Protein AF-A0A0X8V0L9-F1 (afdb_monomer)

Mean predicted aligned error: 3.88 Å

pLDDT: mean 93.85, std 5.23, range [60.25, 98.69]

Sequence (318 aa):
MVDLETEIEMLRRKCINCGKCTAVCPSLKHGGVDPKEIMVSGEGDVTLCLECGNCSAVCRRTDPYRVMRDLRALVMDKHPPDLFFSDGVILPRMQDPIDPAWDGNDVKVLPGCVVQGRLPYLKYAVRKTCSIFGLTSSELENWTCCLRPASFSELGELGRRPYLSRMSASAKGSRLISLCGGCAEEMSRTGTEIDNIIPFIYEHIDKLPALSKPLKVAMEPGCTGERYRKQMKEILTRMGCEIVNKTDGCCGNKTLPMMDERETECKGADIIVVACPNCQKRYDAYEGGIPVLHLTELISYAAGDFSTLGFHKIRADI

Radius of gyration: 19.31 Å; Cα contacts (8 Å, |Δi|>4): 601; chains: 1; bounding box: 48×43×55 Å

Foldseek 3Di:
DDPLVVVLLVQLVQDPLPCPLQVQAPLVVQVAFRLSCCSDVVDGDLCSHQLLQLSQVRDPRGRSSLSSLQVNCVVVVAAQDPCCVVPQENADFDDQPDDLPQDDQLEEEAAAHLCRHPNVPVSNLVSVLCVLLVHGYDYQPPAHHLLSGSNNSVCPPVNNLVRLVVSLVSSVPHAYEYLALSSQVSSVVNVRRYYQPQVVVLVSLVSFFAAPAEFEEAEAAASSRPVVVVSSVSSCVSNRYDHDAPDYDHLSNVNDNCVVVVQVSGPPGLEYEYSHSSSQVSQLPDVVGRHYDYPSCVRCVSVVHNPSQVSGNDHRPD

Structure (mmCIF, N/CA/C/O backbone):
data_AF-A0A0X8V0L9-F1
#
_entry.id   AF-A0A0X8V0L9-F1
#
loop_
_atom_site.group_PDB
_atom_site.id
_atom_site.type_symbol
_atom_site.label_atom_id
_atom_site.label_alt_id
_atom_site.label_comp_id
_atom_site.label_asym_id
_atom_site.label_entity_id
_atom_site.label_seq_id
_atom_site.pdbx_PDB_ins_code
_atom_site.Cartn_x
_atom_site.Cartn_y
_atom_site.Cartn_z
_atom_site.occupancy
_atom_site.B_iso_or_equiv
_atom_site.auth_seq_id
_atom_site.auth_comp_id
_atom_site.auth_asym_id
_atom_site.auth_atom_id
_atom_site.pdbx_PDB_model_num
ATOM 1 N N . MET A 1 1 ? 4.298 4.464 -29.505 1.00 60.25 1 MET A N 1
ATOM 2 C CA . MET A 1 1 ? 4.617 3.319 -28.628 1.00 60.25 1 MET A CA 1
ATOM 3 C C . MET A 1 1 ? 6.110 3.326 -28.389 1.00 60.25 1 MET A C 1
ATOM 5 O O . MET A 1 1 ? 6.839 3.694 -29.304 1.00 60.25 1 MET A O 1
ATOM 9 N N . VAL A 1 2 ? 6.547 3.038 -27.166 1.00 73.62 2 VAL A N 1
ATOM 10 C CA . VAL A 1 2 ? 7.977 3.009 -26.829 1.00 73.62 2 VAL A CA 1
ATOM 11 C C . VAL A 1 2 ? 8.570 1.667 -27.244 1.00 73.62 2 VAL A C 1
ATOM 13 O O . VAL A 1 2 ? 7.925 0.638 -27.068 1.00 73.62 2 VAL A O 1
ATOM 16 N N . ASP A 1 3 ? 9.786 1.689 -27.784 1.00 86.38 3 ASP A N 1
ATOM 17 C CA . ASP A 1 3 ? 10.582 0.483 -28.001 1.00 86.38 3 ASP A CA 1
ATOM 18 C C . ASP A 1 3 ? 11.067 -0.046 -26.641 1.00 86.38 3 ASP A C 1
ATOM 20 O O . ASP A 1 3 ? 12.058 0.424 -26.073 1.00 86.38 3 ASP A O 1
ATOM 24 N N . LEU A 1 4 ? 10.294 -0.977 -26.077 1.00 88.25 4 LEU A N 1
ATOM 25 C CA . LEU A 1 4 ? 10.580 -1.566 -24.773 1.00 88.25 4 LEU A CA 1
ATOM 26 C C . LEU A 1 4 ? 11.878 -2.371 -24.779 1.00 88.25 4 LEU A C 1
ATOM 28 O O . LEU A 1 4 ? 12.581 -2.355 -23.772 1.00 88.25 4 LEU A O 1
ATOM 32 N N . GLU A 1 5 ? 12.218 -3.034 -25.884 1.00 91.25 5 GLU A N 1
ATOM 33 C CA . GLU A 1 5 ? 13.421 -3.864 -25.980 1.00 91.25 5 GLU A CA 1
ATOM 34 C C . GLU A 1 5 ? 14.681 -3.005 -25.841 1.00 91.25 5 GLU A C 1
ATOM 36 O O . GLU A 1 5 ? 15.561 -3.315 -25.032 1.00 91.25 5 GLU A O 1
ATOM 41 N N . THR A 1 6 ? 14.722 -1.865 -26.537 1.00 91.94 6 THR A N 1
ATOM 42 C CA . THR A 1 6 ? 15.823 -0.900 -26.414 1.00 91.94 6 THR A CA 1
ATOM 43 C C . THR A 1 6 ? 15.937 -0.329 -24.996 1.00 91.94 6 THR A C 1
ATOM 45 O O . THR A 1 6 ? 17.040 -0.233 -24.449 1.00 91.94 6 THR A O 1
ATOM 48 N N . GLU A 1 7 ? 14.818 0.031 -24.359 1.00 91.31 7 GLU A N 1
ATOM 49 C CA . GLU A 1 7 ? 14.815 0.542 -22.980 1.00 91.31 7 GLU A CA 1
ATOM 50 C C . GLU A 1 7 ? 15.291 -0.511 -21.966 1.00 91.31 7 GLU A C 1
ATOM 52 O O . GLU A 1 7 ? 16.087 -0.205 -21.070 1.00 91.31 7 GLU A O 1
ATOM 57 N N . ILE A 1 8 ? 14.835 -1.757 -22.119 1.00 94.69 8 ILE A N 1
ATOM 58 C CA . ILE A 1 8 ? 15.259 -2.897 -21.301 1.00 94.69 8 ILE A CA 1
ATOM 59 C C . ILE A 1 8 ? 16.772 -3.082 -21.419 1.00 94.69 8 ILE A C 1
ATOM 61 O O . ILE A 1 8 ? 17.467 -3.127 -20.402 1.00 94.69 8 ILE A O 1
ATOM 65 N N . GLU A 1 9 ? 17.297 -3.129 -22.641 1.00 95.31 9 GLU A N 1
ATOM 66 C CA . GLU A 1 9 ? 18.721 -3.334 -22.896 1.00 95.31 9 GLU A CA 1
ATOM 67 C C . GLU A 1 9 ? 19.572 -2.188 -22.324 1.00 95.31 9 GLU A C 1
ATOM 69 O O . GLU A 1 9 ? 20.584 -2.416 -21.653 1.00 95.31 9 GLU A O 1
ATOM 74 N N . MET A 1 10 ? 19.126 -0.938 -22.475 1.00 95.19 10 MET A N 1
ATOM 75 C CA . MET A 1 10 ? 19.784 0.221 -21.869 1.00 95.19 10 MET A CA 1
ATOM 76 C C . MET A 1 10 ? 19.866 0.116 -20.337 1.00 95.19 10 MET A C 1
ATOM 78 O O . MET A 1 10 ? 20.890 0.471 -19.740 1.00 95.19 10 MET A O 1
ATOM 82 N N . LEU A 1 11 ? 18.799 -0.337 -19.673 1.00 96.06 11 LEU A N 1
ATOM 83 C CA . LEU A 1 11 ? 18.789 -0.522 -18.221 1.00 96.06 11 LEU A CA 1
ATOM 84 C C . LEU A 1 11 ? 19.671 -1.701 -17.795 1.00 96.06 11 LEU A C 1
ATOM 86 O O . LEU A 1 11 ? 20.391 -1.587 -16.795 1.00 96.06 11 LEU A O 1
ATOM 90 N N . ARG A 1 12 ? 19.660 -2.803 -18.549 1.00 97.06 12 ARG A N 1
ATOM 91 C CA . ARG A 1 12 ? 20.498 -3.982 -18.293 1.00 97.06 12 ARG A CA 1
ATOM 92 C C . ARG A 1 12 ? 21.986 -3.664 -18.374 1.00 97.06 12 ARG A C 1
ATOM 94 O O . ARG A 1 12 ? 22.718 -4.008 -17.449 1.00 97.06 12 ARG A O 1
ATOM 101 N N . ARG A 1 13 ? 22.425 -2.883 -19.369 1.00 96.94 13 ARG A N 1
ATOM 102 C CA . ARG A 1 13 ? 23.833 -2.450 -19.531 1.00 96.94 13 ARG A CA 1
ATOM 103 C C . ARG A 1 13 ? 24.408 -1.680 -18.343 1.00 96.94 13 ARG A C 1
ATOM 105 O O . ARG A 1 13 ? 25.619 -1.646 -18.153 1.00 96.94 13 ARG A O 1
ATOM 112 N N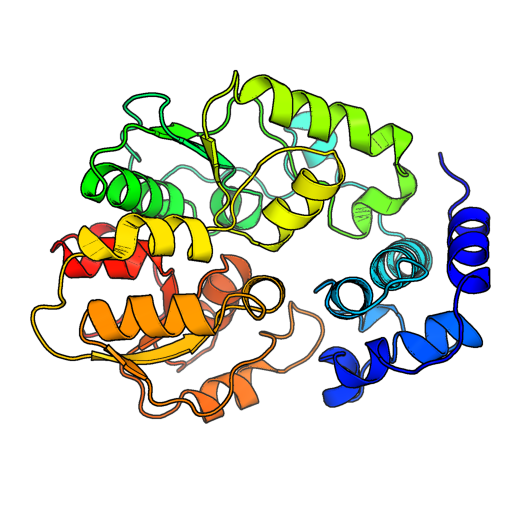 . LYS A 1 14 ? 23.558 -1.054 -17.526 1.00 97.25 14 LYS A N 1
ATOM 113 C CA . LYS A 1 14 ? 23.974 -0.337 -16.307 1.00 97.25 14 LYS A CA 1
ATOM 114 C C . LYS A 1 14 ? 24.195 -1.276 -15.108 1.00 97.25 14 LYS A C 1
ATOM 116 O O . LYS A 1 14 ? 24.654 -0.820 -14.055 1.00 97.25 14 LYS A O 1
ATOM 121 N N . CYS A 1 15 ? 23.845 -2.559 -15.227 1.00 97.38 15 CYS A N 1
ATOM 122 C CA . CYS A 1 15 ? 24.030 -3.562 -14.184 1.00 97.38 15 CYS A CA 1
ATOM 123 C C . CYS A 1 15 ? 25.520 -3.837 -13.941 1.00 97.38 15 CYS A C 1
ATOM 125 O O . CYS A 1 15 ? 26.298 -4.011 -14.869 1.00 97.38 15 CYS A O 1
ATOM 127 N N . ILE A 1 16 ? 25.902 -3.921 -12.666 1.00 97.00 16 ILE A N 1
ATOM 128 C CA . ILE A 1 16 ? 27.275 -4.240 -12.232 1.00 97.00 16 ILE A CA 1
ATOM 129 C C . ILE A 1 16 ? 27.383 -5.636 -11.603 1.00 97.00 16 ILE A C 1
ATOM 131 O O . ILE A 1 16 ? 28.351 -5.930 -10.912 1.00 97.00 16 ILE A O 1
ATOM 135 N N . ASN A 1 17 ? 26.351 -6.469 -11.764 1.00 96.75 17 ASN A N 1
ATOM 136 C CA . ASN A 1 17 ? 26.331 -7.858 -11.304 1.00 96.75 17 ASN A CA 1
ATOM 137 C C . ASN A 1 17 ? 26.587 -8.066 -9.785 1.00 96.75 17 ASN A C 1
ATOM 139 O O . ASN A 1 17 ? 27.126 -9.085 -9.364 1.00 96.75 17 ASN A O 1
ATOM 143 N N . CYS A 1 18 ? 26.193 -7.114 -8.926 1.00 97.31 18 CYS A N 1
ATOM 144 C CA . CYS A 1 18 ? 26.506 -7.164 -7.487 1.00 97.31 18 CYS A CA 1
ATOM 145 C C . CYS A 1 18 ? 25.600 -8.082 -6.642 1.00 97.31 18 CYS A C 1
ATOM 147 O O . CYS A 1 18 ? 25.904 -8.319 -5.478 1.00 97.31 18 CYS A O 1
ATOM 149 N N . GLY A 1 19 ? 24.463 -8.547 -7.175 1.00 96.81 19 GLY A N 1
ATOM 150 C CA . GLY A 1 19 ? 23.556 -9.489 -6.496 1.00 96.81 19 GLY A CA 1
ATOM 151 C C . GLY A 1 19 ? 22.689 -8.931 -5.359 1.00 96.81 19 GLY A C 1
ATOM 152 O O . GLY A 1 19 ? 21.951 -9.685 -4.734 1.00 96.81 19 GLY A O 1
ATOM 153 N N . LYS A 1 20 ? 22.694 -7.615 -5.103 1.00 97.62 20 LYS A N 1
ATOM 154 C CA . LYS A 1 20 ? 21.819 -7.013 -4.073 1.00 97.62 20 LYS A CA 1
ATOM 155 C C . LYS A 1 20 ? 20.331 -7.277 -4.325 1.00 97.62 20 LYS A C 1
ATOM 157 O O . LYS A 1 20 ? 19.585 -7.482 -3.377 1.00 97.62 20 LYS A O 1
ATOM 162 N N . CYS A 1 21 ? 19.904 -7.274 -5.589 1.00 96.88 21 CYS A N 1
ATOM 163 C CA . CYS 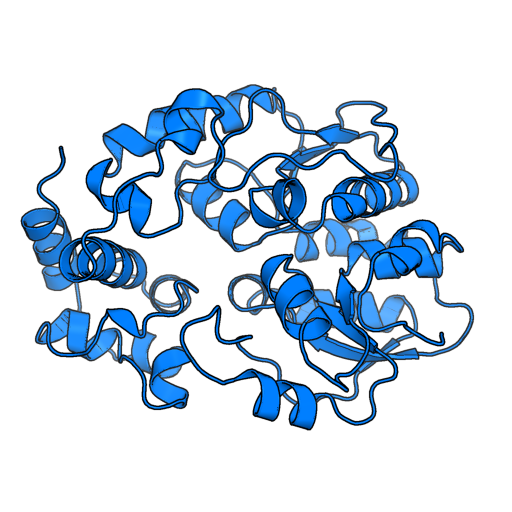A 1 21 ? 18.520 -7.552 -5.974 1.00 96.88 21 CYS A CA 1
ATOM 164 C C . CYS A 1 21 ? 18.110 -9.013 -5.721 1.00 96.88 21 CYS A C 1
ATOM 166 O O . CYS A 1 21 ? 16.987 -9.233 -5.276 1.00 96.88 21 CYS A O 1
ATOM 168 N N . THR A 1 22 ? 19.011 -9.977 -5.941 1.00 96.81 22 THR A N 1
ATOM 169 C CA . THR A 1 22 ? 18.829 -11.401 -5.603 1.00 96.81 22 THR A CA 1
ATOM 170 C C . THR A 1 22 ? 18.518 -11.561 -4.117 1.00 96.81 22 THR A C 1
ATOM 172 O O . THR A 1 22 ? 17.526 -12.184 -3.752 1.00 96.81 22 THR A O 1
ATOM 175 N N . ALA A 1 23 ? 19.314 -10.912 -3.258 1.00 95.75 23 ALA A N 1
ATOM 176 C CA . ALA A 1 23 ? 19.206 -11.032 -1.804 1.00 95.75 23 ALA A CA 1
ATOM 177 C C . ALA A 1 23 ? 17.864 -10.546 -1.225 1.00 95.75 23 ALA A C 1
ATOM 179 O O . ALA A 1 23 ? 17.505 -10.932 -0.117 1.00 95.75 23 ALA A O 1
ATOM 180 N N . VAL A 1 24 ? 17.125 -9.703 -1.956 1.00 92.69 24 VAL A N 1
ATOM 181 C CA . VAL A 1 24 ? 15.841 -9.134 -1.508 1.00 92.69 24 VAL A CA 1
ATOM 182 C C . VAL A 1 24 ? 14.643 -9.609 -2.331 1.00 92.69 24 VAL A C 1
ATOM 184 O O . VAL A 1 24 ? 13.554 -9.048 -2.193 1.00 92.69 24 VAL A O 1
ATOM 187 N N . CYS A 1 25 ? 14.817 -10.590 -3.225 1.00 93.25 25 CYS A N 1
ATOM 188 C CA . CYS A 1 25 ? 13.746 -11.045 -4.106 1.00 93.25 25 CYS A CA 1
ATOM 189 C C . CYS A 1 25 ? 12.855 -12.096 -3.416 1.00 93.25 25 CYS A C 1
ATOM 191 O O . CYS A 1 25 ? 13.276 -13.244 -3.257 1.00 93.25 25 CYS A O 1
ATOM 193 N N . PRO A 1 26 ? 11.593 -11.769 -3.067 1.00 90.56 26 PRO A N 1
ATOM 194 C CA . PRO A 1 26 ? 10.679 -12.763 -2.513 1.00 90.56 26 PRO A CA 1
ATOM 195 C C . PRO A 1 26 ? 10.294 -13.837 -3.534 1.00 90.56 26 PRO A C 1
ATOM 197 O O . PRO A 1 26 ? 10.047 -14.965 -3.132 1.00 90.56 26 PRO A O 1
ATOM 200 N N . SER A 1 27 ? 10.252 -13.520 -4.836 1.00 92.81 27 SER A N 1
ATOM 201 C CA . SER A 1 27 ? 9.942 -14.519 -5.870 1.00 92.81 27 SER A CA 1
ATOM 202 C C . SER A 1 27 ? 10.992 -15.632 -5.865 1.00 92.81 27 SER A C 1
ATOM 204 O O . SER A 1 27 ? 10.645 -16.791 -5.668 1.00 92.81 27 SER A O 1
ATOM 206 N N . LEU A 1 28 ? 12.277 -15.269 -5.927 1.00 93.44 28 LEU A N 1
ATOM 207 C CA . LEU A 1 28 ? 13.391 -16.217 -5.886 1.00 93.44 28 LEU A CA 1
ATOM 208 C C . LEU A 1 28 ? 13.394 -17.094 -4.627 1.00 93.44 28 LEU A C 1
ATOM 210 O O . LEU A 1 28 ? 13.595 -18.300 -4.732 1.00 93.44 28 LEU A O 1
ATOM 214 N N . LYS A 1 29 ? 13.128 -16.515 -3.442 1.00 90.62 29 LYS A N 1
ATOM 215 C CA . LYS A 1 29 ? 13.061 -17.276 -2.176 1.00 90.62 29 LYS A CA 1
ATOM 216 C C . LYS A 1 29 ? 12.078 -18.457 -2.259 1.00 90.62 29 LYS A C 1
ATOM 218 O O . LYS A 1 29 ? 12.279 -19.457 -1.582 1.00 90.62 29 LYS A O 1
ATOM 223 N N . HIS A 1 30 ? 11.051 -18.350 -3.102 1.00 90.38 30 HIS A N 1
ATOM 224 C CA . HIS A 1 30 ? 10.017 -19.370 -3.282 1.00 90.38 30 HIS A CA 1
ATOM 225 C C . HIS A 1 30 ? 10.111 -20.051 -4.658 1.00 90.38 30 HIS A C 1
ATOM 227 O O . HIS A 1 30 ? 9.093 -20.429 -5.231 1.00 90.38 30 HIS A O 1
ATOM 233 N N . GLY A 1 31 ? 11.324 -20.176 -5.210 1.00 89.69 31 GLY A N 1
ATOM 234 C CA . GLY A 1 31 ? 11.574 -20.883 -6.473 1.00 89.69 31 GLY A CA 1
ATOM 235 C C . GLY A 1 31 ? 11.125 -20.132 -7.729 1.00 89.69 31 GLY A C 1
ATOM 236 O O . GLY A 1 31 ? 11.001 -20.737 -8.789 1.00 89.69 31 GLY A O 1
ATOM 237 N N . GLY A 1 32 ? 10.846 -18.834 -7.611 1.00 92.19 32 GLY A N 1
ATOM 238 C CA . GLY A 1 32 ? 10.515 -17.961 -8.729 1.00 92.19 32 GLY A CA 1
ATOM 239 C C . GLY A 1 32 ? 11.742 -17.297 -9.353 1.00 92.19 32 GLY A C 1
ATOM 240 O O . GLY A 1 32 ? 12.828 -17.863 -9.409 1.00 92.19 32 GLY A O 1
ATOM 241 N N . VAL A 1 33 ? 11.570 -16.066 -9.832 1.00 94.38 33 VAL A N 1
ATOM 242 C CA . VAL A 1 33 ? 12.568 -15.393 -10.676 1.00 94.38 33 VAL A CA 1
ATOM 243 C C . VAL A 1 33 ? 13.675 -14.687 -9.888 1.00 94.38 33 VAL A C 1
ATOM 245 O O . VAL A 1 33 ? 13.394 -13.974 -8.916 1.00 94.38 33 VAL A O 1
ATOM 248 N N . ASP A 1 34 ? 14.926 -14.805 -10.354 1.00 97.00 34 ASP A N 1
ATOM 249 C CA . ASP A 1 34 ? 16.043 -13.971 -9.898 1.00 97.00 34 ASP A CA 1
ATOM 250 C C . ASP A 1 34 ? 16.163 -12.696 -10.761 1.00 97.00 34 ASP A C 1
ATOM 252 O O . ASP A 1 34 ? 16.521 -12.765 -11.939 1.00 97.00 34 ASP A O 1
ATOM 256 N N . PRO A 1 35 ? 15.930 -11.491 -10.201 1.00 97.12 35 PRO A N 1
ATOM 257 C CA . PRO A 1 35 ? 16.133 -10.248 -10.937 1.00 97.12 35 PRO A CA 1
ATOM 258 C C . PRO A 1 35 ? 17.578 -10.055 -11.414 1.00 97.12 35 PRO A C 1
ATOM 260 O O . PRO A 1 35 ? 17.793 -9.317 -12.366 1.00 97.12 35 PRO A O 1
ATOM 263 N N . LYS A 1 36 ? 18.590 -10.644 -10.769 1.00 97.62 36 LYS A N 1
ATOM 264 C CA . LYS A 1 36 ? 19.982 -10.521 -11.227 1.00 97.62 36 LYS A CA 1
ATOM 265 C C . LYS A 1 36 ? 20.216 -11.294 -12.522 1.00 97.62 36 LYS A C 1
ATOM 267 O O . LYS A 1 36 ? 20.837 -10.732 -13.420 1.00 97.62 36 LYS A O 1
ATOM 272 N N . GLU A 1 37 ? 19.726 -12.527 -12.624 1.00 97.06 37 GLU A N 1
ATOM 273 C CA . GLU A 1 37 ? 19.856 -13.354 -13.834 1.00 97.06 37 GLU A CA 1
ATOM 274 C C . GLU A 1 37 ? 19.199 -12.665 -15.030 1.00 97.06 37 GLU A C 1
ATOM 276 O O . GLU A 1 37 ? 19.860 -12.421 -16.040 1.00 97.06 37 GLU A O 1
ATOM 281 N N . ILE A 1 38 ? 17.973 -12.163 -14.849 1.00 97.56 38 ILE A N 1
ATOM 282 C CA . ILE A 1 38 ? 17.283 -11.361 -15.867 1.00 97.56 38 ILE A CA 1
ATOM 283 C C . ILE A 1 38 ? 18.096 -10.128 -16.278 1.00 97.56 38 ILE A C 1
ATOM 285 O O . ILE A 1 38 ? 18.173 -9.781 -17.455 1.00 97.56 38 ILE A O 1
ATOM 289 N N . MET A 1 39 ? 18.734 -9.448 -15.325 1.00 97.62 39 MET A N 1
ATOM 290 C CA . MET A 1 39 ? 19.533 -8.267 -15.648 1.00 97.62 39 MET A CA 1
ATOM 291 C C . MET A 1 39 ? 20.826 -8.613 -16.398 1.00 97.62 39 MET A C 1
ATOM 293 O O . MET A 1 39 ? 21.240 -7.836 -17.257 1.00 97.62 39 MET A O 1
ATOM 297 N N . VAL A 1 40 ? 21.461 -9.745 -16.083 1.00 96.19 40 VAL A N 1
ATOM 298 C CA . VAL A 1 40 ? 22.769 -10.146 -16.623 1.00 96.19 40 VAL A CA 1
ATOM 299 C C . VAL A 1 40 ? 22.617 -10.952 -17.908 1.00 96.19 40 VAL A C 1
ATOM 301 O O . VAL A 1 40 ? 22.997 -10.459 -18.966 1.00 96.19 40 VAL A O 1
ATOM 304 N N . SER A 1 41 ? 22.042 -12.153 -17.843 1.00 91.06 41 SER A N 1
ATOM 305 C CA . SER A 1 41 ? 21.879 -13.034 -19.006 1.00 91.06 41 SER A CA 1
ATOM 306 C C . SER A 1 41 ? 20.572 -12.768 -19.749 1.00 91.06 41 SER A C 1
ATOM 308 O O . SER A 1 41 ? 20.536 -12.870 -20.971 1.00 91.06 41 SER A O 1
ATOM 310 N N . GLY A 1 42 ? 19.530 -12.297 -19.055 1.00 88.69 42 GLY A N 1
ATOM 311 C CA . GLY A 1 42 ? 18.183 -12.189 -19.630 1.00 88.69 42 GLY A CA 1
ATOM 312 C C . GLY A 1 42 ? 17.407 -13.500 -19.542 1.00 88.69 42 GLY A C 1
ATOM 313 O O . GLY A 1 42 ? 16.322 -13.603 -20.102 1.00 88.69 42 GLY A O 1
ATOM 314 N N . GLU A 1 43 ? 17.961 -14.486 -18.838 1.00 87.62 43 GLU A N 1
ATOM 315 C CA . GLU A 1 43 ? 17.351 -15.790 -18.614 1.00 87.62 43 GLU A CA 1
ATOM 316 C C . GLU A 1 43 ? 16.525 -15.785 -17.324 1.00 87.62 43 GLU A C 1
ATOM 318 O O . GLU A 1 43 ? 16.887 -15.139 -16.337 1.00 87.62 43 GLU A O 1
ATOM 323 N N . GLY A 1 44 ? 15.412 -16.518 -17.343 1.00 91.06 44 GLY A N 1
ATOM 324 C CA . GLY A 1 44 ? 14.497 -16.671 -16.214 1.00 91.06 44 GLY A CA 1
ATOM 325 C C . GLY A 1 44 ? 13.043 -16.387 -16.586 1.00 91.06 44 GLY A C 1
ATOM 326 O O . GLY A 1 44 ? 12.739 -15.701 -17.563 1.00 91.06 44 GLY A O 1
ATOM 327 N N . ASP A 1 45 ? 12.120 -16.911 -15.784 1.00 93.50 45 ASP A N 1
ATOM 328 C CA . ASP A 1 45 ? 10.687 -16.730 -16.011 1.00 93.50 45 ASP A CA 1
ATOM 329 C C . ASP A 1 45 ? 10.169 -15.444 -15.344 1.00 93.50 45 ASP A C 1
ATOM 331 O O . ASP A 1 45 ? 9.769 -15.416 -14.177 1.00 93.50 45 ASP A O 1
ATOM 335 N N . VAL A 1 46 ? 10.140 -14.349 -16.106 1.00 93.50 46 VAL A N 1
ATOM 336 C CA . VAL A 1 46 ? 9.617 -13.053 -15.639 1.00 93.50 46 VAL A CA 1
ATOM 337 C C . VAL A 1 46 ? 8.128 -13.079 -15.282 1.00 93.50 46 VAL A C 1
ATOM 339 O O . VAL A 1 46 ? 7.664 -12.177 -14.573 1.00 93.50 46 VAL A O 1
ATOM 342 N N . THR A 1 47 ? 7.364 -14.090 -15.714 1.00 92.88 47 THR A N 1
ATOM 343 C CA . THR A 1 47 ? 5.942 -14.210 -15.358 1.00 92.88 47 THR A CA 1
ATOM 344 C C . THR A 1 47 ? 5.758 -14.436 -13.855 1.00 92.88 47 THR A C 1
ATOM 346 O O . THR A 1 47 ? 4.768 -13.958 -13.287 1.00 92.88 47 THR A O 1
ATOM 349 N N . LEU A 1 48 ? 6.775 -15.009 -13.194 1.00 92.69 48 LEU A N 1
ATOM 350 C CA . LEU A 1 48 ? 6.851 -15.238 -11.749 1.00 92.69 48 LEU A CA 1
ATOM 351 C C . LEU A 1 48 ? 7.203 -13.977 -10.935 1.00 92.69 48 LEU A C 1
ATOM 353 O O . LEU A 1 48 ? 7.274 -14.014 -9.701 1.00 92.69 48 LEU A O 1
ATOM 357 N N . CYS A 1 49 ? 7.409 -12.825 -11.585 1.00 92.38 49 CYS A N 1
ATOM 358 C CA . CYS A 1 49 ? 7.619 -11.558 -10.889 1.00 92.38 49 CYS A CA 1
ATOM 359 C C . CYS A 1 49 ? 6.361 -11.126 -10.110 1.00 92.38 49 CYS A C 1
ATOM 361 O O . CYS A 1 49 ? 5.251 -11.078 -10.645 1.00 92.38 49 CYS A O 1
ATOM 363 N N . LEU A 1 50 ? 6.550 -10.730 -8.847 1.00 89.75 50 LEU A N 1
ATOM 364 C CA . LEU A 1 50 ? 5.467 -10.294 -7.948 1.00 89.75 50 LEU A CA 1
ATOM 365 C C . LEU A 1 50 ? 5.101 -8.807 -8.086 1.00 89.75 50 LEU A C 1
ATOM 367 O O . LEU A 1 50 ? 4.183 -8.333 -7.418 1.00 89.75 50 LEU A O 1
ATOM 371 N N . GLU A 1 51 ? 5.841 -8.065 -8.913 1.00 89.38 51 GLU A N 1
ATOM 372 C CA . GLU A 1 51 ? 5.725 -6.612 -9.101 1.00 89.38 51 GLU A CA 1
ATOM 373 C C . GLU A 1 51 ? 5.935 -5.771 -7.818 1.00 89.38 51 GLU A C 1
ATOM 375 O O . GLU A 1 51 ? 5.439 -4.651 -7.685 1.00 89.38 51 GLU A O 1
ATOM 380 N N . CYS A 1 52 ? 6.705 -6.296 -6.857 1.00 88.38 52 CYS A N 1
ATOM 381 C CA . CYS A 1 52 ? 6.912 -5.656 -5.553 1.00 88.38 52 CYS A CA 1
ATOM 382 C C . CYS A 1 52 ? 7.908 -4.485 -5.570 1.00 88.38 52 CYS A C 1
ATOM 384 O O . CYS A 1 52 ? 7.791 -3.584 -4.748 1.00 88.38 52 CYS A O 1
ATOM 386 N N . GLY A 1 53 ? 8.861 -4.461 -6.506 1.00 90.50 53 GLY A N 1
ATOM 387 C CA . GLY A 1 53 ? 9.846 -3.380 -6.636 1.00 90.50 53 GLY A CA 1
ATOM 388 C C . GLY A 1 53 ? 11.078 -3.467 -5.721 1.00 90.50 53 GLY A C 1
ATOM 389 O O . GLY A 1 53 ? 11.988 -2.652 -5.873 1.00 90.50 53 GLY A O 1
ATOM 390 N N . ASN A 1 54 ? 11.169 -4.464 -4.829 1.00 91.12 54 ASN A N 1
ATOM 391 C CA . ASN A 1 54 ? 12.272 -4.601 -3.859 1.00 91.12 54 ASN A CA 1
ATOM 392 C C . ASN A 1 54 ? 13.664 -4.575 -4.513 1.00 91.12 54 ASN A C 1
ATOM 394 O O . ASN A 1 54 ? 14.591 -3.956 -3.993 1.00 91.12 54 ASN A O 1
ATOM 398 N N . CYS A 1 55 ? 13.803 -5.192 -5.689 1.00 94.44 55 CYS A N 1
ATOM 399 C CA . CYS A 1 55 ? 15.050 -5.218 -6.451 1.00 94.44 55 CYS A CA 1
ATOM 400 C C . CYS A 1 55 ? 15.557 -3.818 -6.839 1.00 94.44 55 CYS A C 1
ATOM 402 O O . CYS A 1 55 ? 16.765 -3.585 -6.820 1.00 94.44 55 CYS A O 1
ATOM 404 N N . SER A 1 56 ? 14.657 -2.882 -7.149 1.00 93.94 56 SER A N 1
ATOM 405 C CA . SER A 1 56 ? 15.019 -1.497 -7.471 1.00 93.94 56 SER A CA 1
ATOM 406 C C . SER A 1 56 ? 15.245 -0.644 -6.242 1.00 93.94 56 SER A C 1
ATOM 408 O O . SER A 1 56 ? 16.120 0.214 -6.271 1.00 93.94 56 SER A O 1
ATOM 410 N N . ALA A 1 57 ? 14.545 -0.916 -5.139 1.00 90.19 57 ALA A N 1
ATOM 411 C CA . ALA A 1 57 ? 14.764 -0.204 -3.882 1.00 90.19 57 ALA A CA 1
ATOM 412 C C . ALA A 1 57 ? 16.215 -0.341 -3.369 1.00 90.19 57 ALA A C 1
ATOM 414 O O . ALA A 1 57 ? 16.745 0.579 -2.745 1.00 90.19 57 ALA A O 1
ATOM 415 N N . VAL A 1 58 ? 16.884 -1.461 -3.671 1.00 93.50 58 VAL A N 1
ATOM 416 C CA . VAL A 1 58 ? 18.293 -1.705 -3.304 1.00 93.50 58 VAL A CA 1
ATOM 417 C C . VAL A 1 58 ? 19.301 -1.397 -4.417 1.00 93.50 58 VAL A C 1
ATOM 419 O O . VAL A 1 58 ? 20.515 -1.446 -4.183 1.00 93.50 58 VAL A O 1
ATOM 422 N N . CYS A 1 59 ? 18.838 -1.073 -5.628 1.00 95.81 59 CYS A N 1
ATOM 423 C CA . CYS A 1 59 ? 19.705 -0.808 -6.771 1.00 95.81 59 CYS A CA 1
ATOM 424 C C . CYS A 1 59 ? 20.038 0.686 -6.883 1.00 95.81 59 CYS A C 1
ATOM 426 O O . CYS A 1 59 ? 19.162 1.540 -6.909 1.00 95.81 59 CYS A O 1
ATOM 428 N N . ARG A 1 60 ? 21.332 1.015 -6.993 1.00 94.62 60 ARG A N 1
ATOM 429 C CA . ARG A 1 60 ? 21.820 2.403 -7.144 1.00 94.62 60 ARG A CA 1
ATOM 430 C C . ARG A 1 60 ? 22.371 2.714 -8.539 1.00 94.62 60 ARG A C 1
ATOM 432 O O . ARG A 1 60 ? 22.957 3.769 -8.742 1.00 94.62 60 ARG A O 1
ATOM 439 N N . ARG A 1 61 ? 22.258 1.771 -9.479 1.00 95.69 61 ARG A N 1
ATOM 440 C CA . ARG A 1 61 ? 22.854 1.872 -10.826 1.00 95.69 61 ARG A CA 1
ATOM 44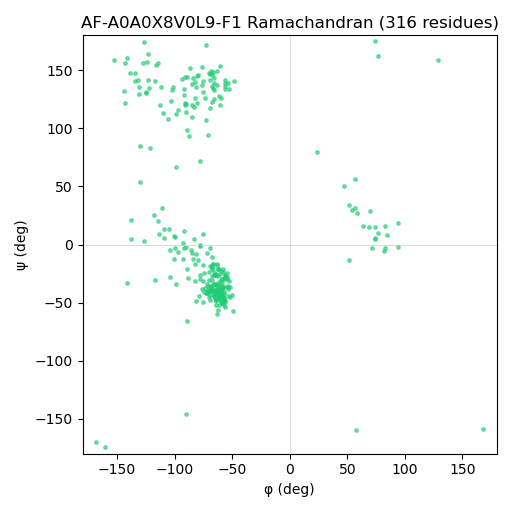1 C C . ARG A 1 61 ? 21.821 1.878 -11.947 1.00 95.69 61 ARG A C 1
ATOM 443 O O . ARG A 1 61 ? 22.068 2.459 -12.996 1.00 95.69 61 ARG A O 1
ATOM 450 N N . THR A 1 62 ? 20.698 1.202 -11.735 1.00 96.12 62 THR A N 1
ATOM 451 C CA . THR A 1 62 ? 19.659 0.957 -12.740 1.00 96.12 62 THR A CA 1
ATOM 452 C C . THR A 1 62 ? 18.339 0.594 -12.053 1.00 96.12 62 THR A C 1
ATOM 454 O O . THR A 1 62 ? 18.270 0.629 -10.825 1.00 96.12 62 THR A O 1
ATOM 457 N N . ASP A 1 63 ? 17.313 0.217 -12.816 1.00 95.50 63 ASP A N 1
ATOM 458 C CA . ASP A 1 63 ? 15.971 -0.121 -12.327 1.00 95.50 63 ASP A CA 1
ATOM 459 C C . ASP A 1 63 ? 15.581 -1.565 -12.719 1.00 95.50 63 ASP A C 1
ATOM 461 O O . ASP A 1 63 ? 14.897 -1.769 -13.725 1.00 95.50 63 ASP A O 1
ATOM 465 N N . PRO A 1 64 ? 16.014 -2.589 -11.949 1.00 96.62 64 PRO A N 1
ATOM 466 C CA . PRO A 1 64 ? 15.657 -3.981 -12.219 1.00 96.62 64 PRO A CA 1
ATOM 467 C C . PRO A 1 64 ? 14.147 -4.232 -12.224 1.00 96.62 64 PRO A C 1
ATOM 469 O O . PRO A 1 64 ? 13.663 -5.013 -13.028 1.00 96.62 64 PRO A O 1
ATOM 472 N N . TYR A 1 65 ? 13.378 -3.561 -11.364 1.00 94.56 65 TYR A N 1
ATOM 473 C CA . TYR A 1 65 ? 11.918 -3.652 -11.357 1.00 94.56 65 TYR A CA 1
ATOM 474 C C . TYR A 1 65 ? 11.319 -3.220 -12.694 1.00 94.56 65 TYR A C 1
ATOM 476 O O . TYR A 1 65 ? 10.454 -3.922 -13.210 1.00 94.56 65 TYR A O 1
ATOM 484 N N . ARG A 1 66 ? 11.789 -2.108 -13.275 1.00 93.88 66 ARG A N 1
ATOM 485 C CA . ARG A 1 66 ? 11.332 -1.662 -14.595 1.00 93.88 66 ARG A CA 1
ATOM 486 C C . ARG A 1 66 ? 11.642 -2.695 -15.677 1.00 93.88 66 ARG A C 1
ATOM 488 O O . ARG A 1 66 ? 10.741 -3.026 -16.435 1.00 93.88 66 ARG A O 1
ATOM 495 N N . VAL A 1 67 ? 12.850 -3.265 -15.685 1.00 96.19 67 VAL A N 1
ATOM 496 C CA . VAL A 1 67 ? 13.211 -4.350 -16.618 1.00 96.19 67 VAL A CA 1
ATOM 497 C C . VAL A 1 67 ? 12.288 -5.557 -16.452 1.00 96.19 67 VAL A C 1
ATOM 499 O O . VAL A 1 67 ? 11.693 -6.005 -17.425 1.00 96.19 67 VAL A O 1
ATOM 502 N N . MET A 1 68 ? 12.099 -6.038 -15.220 1.00 95.50 68 MET A N 1
ATOM 503 C CA . MET A 1 68 ? 11.200 -7.159 -14.922 1.00 95.50 68 MET A CA 1
ATOM 504 C C . MET A 1 68 ? 9.762 -6.882 -15.372 1.00 95.50 68 MET A C 1
ATOM 506 O O . MET A 1 68 ? 9.118 -7.745 -15.961 1.00 95.50 68 MET A O 1
ATOM 510 N N . ARG A 1 69 ? 9.249 -5.682 -15.082 1.00 93.81 69 ARG A N 1
ATOM 511 C CA . ARG A 1 69 ? 7.892 -5.256 -15.429 1.00 93.81 69 ARG A CA 1
ATOM 512 C C . ARG A 1 69 ? 7.703 -5.189 -16.943 1.00 93.81 69 ARG A C 1
ATOM 514 O O . ARG A 1 69 ? 6.708 -5.704 -17.440 1.00 93.81 69 ARG A O 1
ATOM 521 N N . ASP A 1 70 ? 8.639 -4.560 -17.648 1.00 94.81 70 ASP A N 1
ATOM 522 C CA . ASP A 1 70 ? 8.549 -4.330 -19.089 1.00 94.81 70 ASP A CA 1
ATOM 523 C C . ASP A 1 70 ? 8.744 -5.650 -19.863 1.00 94.81 70 ASP A C 1
ATOM 525 O O . ASP A 1 70 ? 7.952 -5.945 -20.754 1.00 94.81 70 ASP A O 1
ATOM 529 N N . LEU A 1 71 ? 9.674 -6.522 -19.445 1.00 95.25 71 LEU A N 1
ATOM 530 C CA . LEU A 1 71 ? 9.789 -7.889 -19.981 1.00 95.25 71 LEU A CA 1
ATOM 531 C C . LEU A 1 71 ? 8.528 -8.714 -19.727 1.00 95.25 71 LEU A C 1
ATOM 533 O O . LEU A 1 71 ? 8.046 -9.404 -20.619 1.00 95.25 71 LEU A O 1
ATOM 537 N N . ARG A 1 72 ? 7.959 -8.637 -18.520 1.00 93.75 72 ARG A N 1
ATOM 538 C CA . ARG A 1 72 ? 6.706 -9.328 -18.201 1.00 93.75 72 ARG A CA 1
ATOM 539 C C . ARG A 1 72 ? 5.547 -8.827 -19.058 1.00 93.75 72 ARG A C 1
ATOM 541 O O . ARG A 1 72 ? 4.662 -9.617 -19.365 1.00 93.75 72 ARG A O 1
ATOM 548 N N . ALA A 1 73 ? 5.527 -7.546 -19.424 1.00 94.38 73 ALA A N 1
ATOM 549 C CA . ALA A 1 73 ? 4.523 -7.010 -20.333 1.00 94.38 73 ALA A CA 1
ATOM 550 C C . ALA A 1 73 ? 4.651 -7.613 -21.736 1.00 94.38 73 ALA A C 1
ATOM 552 O O . ALA A 1 73 ? 3.641 -8.037 -22.282 1.00 94.38 73 ALA A O 1
ATOM 553 N N . LEU A 1 74 ? 5.879 -7.719 -22.258 1.00 93.81 74 LEU A N 1
ATOM 554 C CA . LEU A 1 74 ? 6.165 -8.341 -23.555 1.00 93.81 74 LEU A CA 1
ATOM 555 C C . LEU A 1 74 ? 5.821 -9.838 -23.563 1.00 93.81 74 LEU A C 1
ATOM 557 O O . LEU A 1 74 ? 5.069 -10.296 -24.413 1.00 93.81 74 LEU A O 1
ATOM 561 N N . VAL A 1 75 ? 6.320 -10.600 -22.583 1.00 94.19 75 VAL A N 1
ATOM 562 C CA . VAL A 1 75 ? 6.129 -12.063 -22.510 1.00 94.19 75 VAL A CA 1
ATOM 563 C C . VAL A 1 75 ? 4.662 -12.446 -22.316 1.00 94.19 75 VAL A C 1
ATOM 565 O O . VAL A 1 75 ? 4.224 -13.484 -22.803 1.00 94.19 75 VAL A O 1
ATOM 568 N N . MET A 1 76 ? 3.903 -11.634 -21.579 1.00 93.69 76 MET A N 1
ATOM 569 C CA . MET A 1 76 ? 2.499 -11.912 -21.273 1.00 93.69 76 MET A CA 1
ATOM 570 C C . MET A 1 76 ? 1.510 -11.134 -22.154 1.00 93.69 76 MET A C 1
ATOM 572 O O . MET A 1 76 ? 0.325 -11.150 -21.827 1.00 93.69 76 MET A O 1
ATOM 576 N N . ASP A 1 77 ? 1.981 -10.425 -23.186 1.00 94.19 77 ASP A N 1
ATOM 577 C CA . ASP A 1 77 ? 1.166 -9.591 -24.085 1.00 94.19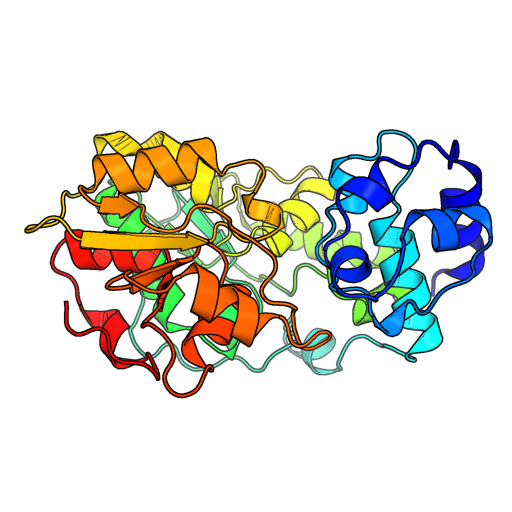 77 ASP A CA 1
ATOM 578 C C . ASP A 1 77 ? 0.190 -8.665 -23.326 1.00 94.19 77 ASP A C 1
ATOM 580 O O . ASP A 1 77 ? -1.030 -8.672 -23.503 1.00 94.19 77 ASP A O 1
ATOM 584 N N . LYS A 1 78 ? 0.721 -7.931 -22.337 1.00 93.00 78 LYS A N 1
ATOM 585 C CA . LYS A 1 78 ? -0.101 -7.102 -21.446 1.00 93.00 78 LYS A CA 1
ATOM 586 C C . LYS A 1 78 ? -0.257 -5.689 -21.971 1.00 93.00 78 LYS A C 1
ATOM 588 O O . LYS A 1 78 ? 0.702 -4.921 -21.981 1.00 93.00 78 LYS A O 1
ATOM 593 N N . HIS A 1 79 ? -1.512 -5.316 -22.176 1.00 93.56 79 HIS A N 1
ATOM 594 C CA . HIS A 1 79 ? -1.920 -3.975 -22.576 1.00 93.56 79 HIS A CA 1
ATOM 595 C C . HIS A 1 79 ? -2.747 -3.282 -21.486 1.00 93.56 79 HIS A C 1
ATOM 597 O O . HIS A 1 79 ? -3.353 -3.961 -20.641 1.00 93.56 79 HIS A O 1
ATOM 603 N N . PRO A 1 80 ? -2.790 -1.937 -21.462 1.00 93.75 80 PRO A N 1
ATOM 604 C CA . PRO A 1 80 ? -3.687 -1.194 -20.597 1.00 93.75 80 PRO A CA 1
ATOM 605 C C . PRO A 1 80 ? -5.131 -1.631 -20.869 1.00 93.75 80 PRO A C 1
ATOM 607 O O . PRO A 1 80 ? -5.526 -1.721 -22.028 1.00 93.75 80 PRO A O 1
ATOM 610 N N . PRO A 1 81 ? -5.937 -1.904 -19.832 1.00 93.88 81 PRO A N 1
ATOM 611 C CA . PRO A 1 81 ? -7.330 -2.271 -20.048 1.00 93.88 81 PRO A CA 1
ATOM 612 C C . PRO A 1 81 ? -8.122 -1.075 -20.593 1.00 93.88 81 PRO A C 1
ATOM 614 O O . PRO A 1 81 ? -7.899 0.045 -20.138 1.00 93.88 81 PRO A O 1
ATOM 617 N N . ASP A 1 82 ? -9.110 -1.309 -21.461 1.00 94.81 82 ASP A N 1
ATOM 618 C CA . ASP A 1 82 ? -9.983 -0.254 -22.018 1.00 94.81 82 ASP A CA 1
ATOM 619 C C . ASP A 1 82 ? -10.613 0.631 -20.937 1.00 94.81 82 ASP A C 1
ATOM 621 O O . ASP A 1 82 ? -10.691 1.851 -21.080 1.00 94.81 82 ASP A O 1
ATOM 625 N N . LEU A 1 83 ? -10.968 0.019 -19.801 1.00 94.81 83 LEU A N 1
ATOM 626 C CA . LEU A 1 83 ? -11.511 0.702 -18.625 1.00 94.81 83 LEU A CA 1
ATOM 627 C C . LEU A 1 83 ? -10.610 1.843 -18.119 1.00 94.81 83 LEU A C 1
ATOM 629 O O . LEU A 1 83 ? -11.080 2.828 -17.548 1.00 94.81 83 LEU A O 1
ATOM 633 N N . PHE A 1 84 ? -9.296 1.729 -18.322 1.00 95.69 84 PHE A N 1
ATOM 634 C CA . PHE A 1 84 ? -8.373 2.793 -17.961 1.00 95.69 84 PHE A CA 1
ATOM 635 C C . PHE A 1 84 ? -8.556 4.023 -18.852 1.00 95.69 84 PHE A C 1
ATOM 637 O O . PHE A 1 84 ? -8.499 5.143 -18.351 1.00 95.69 84 PHE A O 1
ATOM 644 N N . PHE A 1 85 ? -8.777 3.832 -20.151 1.00 93.06 85 PHE A N 1
ATOM 645 C CA . PHE A 1 85 ? -8.966 4.942 -21.079 1.00 93.06 85 PHE A CA 1
ATOM 646 C C . PHE A 1 85 ? -10.353 5.576 -20.949 1.00 93.06 85 PHE A C 1
ATOM 648 O O . PHE A 1 85 ? -10.465 6.786 -21.134 1.00 93.06 85 PHE A O 1
ATOM 655 N N . SER A 1 86 ? -11.382 4.801 -20.584 1.00 92.88 86 SER A N 1
ATOM 656 C CA . SER A 1 86 ? -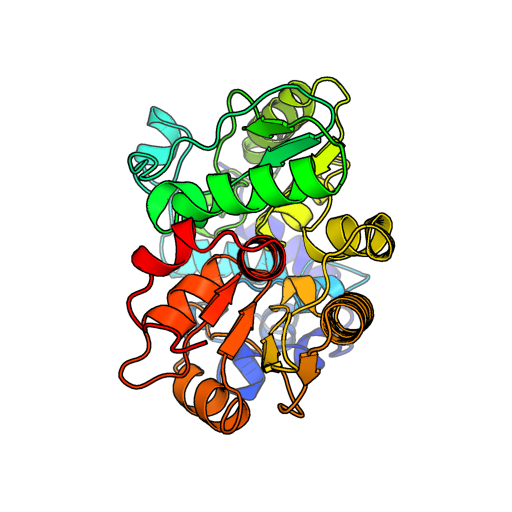12.722 5.340 -20.322 1.00 92.88 86 SER A CA 1
ATOM 657 C C . SER A 1 86 ? -12.810 6.074 -18.982 1.00 92.88 86 SER A C 1
ATOM 659 O O . SER A 1 86 ? -13.265 7.213 -18.939 1.00 92.88 86 SER A O 1
ATOM 661 N N . ASP A 1 87 ? -12.340 5.451 -17.895 1.00 90.94 87 ASP A N 1
ATOM 662 C CA . ASP A 1 87 ? -12.664 5.871 -16.520 1.00 90.94 87 ASP A CA 1
ATOM 663 C C . ASP A 1 87 ? -11.433 6.118 -15.636 1.00 90.94 87 ASP A C 1
ATOM 665 O O . ASP A 1 87 ? -11.541 6.394 -14.432 1.00 90.94 87 ASP A O 1
ATOM 669 N N . GLY A 1 88 ? -10.232 5.985 -16.203 1.00 93.12 88 GLY A N 1
ATOM 670 C CA . GLY A 1 88 ? -8.973 6.191 -15.493 1.00 93.12 88 GLY A CA 1
ATOM 671 C C . GLY A 1 88 ? -8.605 5.072 -14.519 1.00 93.12 88 GLY A C 1
ATOM 672 O O . GLY A 1 88 ? -7.610 5.196 -13.806 1.00 93.12 88 GLY A O 1
ATOM 673 N N . VAL A 1 89 ? -9.362 3.975 -14.447 1.00 93.75 89 VAL A N 1
ATOM 674 C CA . VAL A 1 89 ? -9.170 2.894 -13.464 1.00 93.75 89 VAL A CA 1
ATOM 675 C C . VAL A 1 89 ? -8.995 1.537 -14.139 1.00 93.75 89 VAL A C 1
ATOM 677 O O . VAL A 1 89 ? -9.424 1.319 -15.258 1.00 93.75 89 VAL A O 1
ATOM 680 N N . ILE A 1 90 ? -8.358 0.592 -13.444 1.00 93.81 90 ILE A N 1
ATOM 681 C CA . ILE A 1 90 ? -8.161 -0.784 -13.949 1.00 93.81 90 ILE A CA 1
ATOM 682 C C . ILE A 1 90 ? -9.089 -1.810 -13.295 1.00 93.81 90 ILE A C 1
ATOM 684 O O . ILE A 1 90 ? -9.067 -2.988 -13.636 1.00 93.81 90 ILE A O 1
ATOM 688 N N . LEU A 1 91 ? -9.863 -1.373 -12.304 1.00 93.69 91 LEU A N 1
ATOM 689 C CA . LEU A 1 91 ? -10.899 -2.155 -11.647 1.00 93.69 91 LEU A CA 1
ATOM 690 C C . LEU A 1 91 ? -12.159 -1.288 -11.609 1.00 93.69 91 LEU A C 1
ATOM 692 O O . LEU A 1 91 ? -12.030 -0.108 -11.269 1.00 93.69 91 LEU A O 1
ATOM 696 N N . PRO A 1 92 ? -13.343 -1.842 -11.929 1.00 93.31 92 PRO A N 1
ATOM 697 C CA . PRO A 1 92 ? -14.593 -1.094 -11.871 1.00 93.31 92 PRO A CA 1
ATOM 698 C C . PRO A 1 92 ? -14.789 -0.446 -10.504 1.00 93.31 92 PRO A C 1
ATOM 700 O O . PRO A 1 92 ? -14.490 -1.061 -9.475 1.00 93.31 92 PRO A O 1
ATOM 703 N N . ARG A 1 93 ? -15.283 0.794 -10.500 1.00 91.69 93 ARG A N 1
ATOM 704 C CA . ARG A 1 93 ? -15.587 1.519 -9.267 1.00 91.69 93 ARG A CA 1
ATOM 705 C C . ARG A 1 93 ? -16.752 0.838 -8.557 1.00 91.69 93 ARG A C 1
ATOM 707 O O . ARG A 1 93 ? -17.816 0.679 -9.143 1.00 91.69 93 ARG A O 1
ATOM 714 N N . MET A 1 94 ? -16.543 0.429 -7.311 1.00 93.94 94 MET A N 1
ATOM 715 C CA . MET A 1 94 ? -17.638 0.000 -6.447 1.00 93.94 94 MET A CA 1
ATOM 716 C C . MET A 1 94 ? -18.235 1.205 -5.725 1.00 93.94 94 MET A C 1
ATOM 718 O O . MET A 1 94 ? -17.537 2.192 -5.480 1.00 93.94 94 MET A O 1
ATOM 722 N N . GLN A 1 95 ? -19.519 1.106 -5.392 1.00 93.69 95 GLN A N 1
ATOM 723 C CA . GLN A 1 95 ? -20.166 2.057 -4.500 1.00 93.69 95 GLN A CA 1
ATOM 724 C C . GLN A 1 95 ? -19.506 1.984 -3.122 1.00 93.69 95 GLN A C 1
ATOM 726 O O . GLN A 1 95 ? -19.216 0.890 -2.627 1.00 93.69 95 GLN A O 1
ATOM 731 N N . ASP A 1 96 ? -19.270 3.144 -2.517 1.00 96.19 96 ASP A N 1
ATOM 732 C CA . ASP A 1 96 ? -18.761 3.211 -1.156 1.00 96.19 96 ASP A CA 1
ATOM 733 C C . ASP A 1 96 ? -19.871 2.733 -0.199 1.00 96.19 96 ASP A C 1
ATOM 735 O O . ASP A 1 96 ? -20.953 3.323 -0.178 1.00 96.19 96 ASP A O 1
ATOM 739 N N . PRO A 1 97 ? -19.659 1.635 0.554 1.00 96.50 97 PRO A N 1
ATOM 740 C CA . PRO A 1 97 ? -20.706 1.057 1.394 1.00 96.50 97 PRO A CA 1
ATOM 741 C C . PRO A 1 97 ? -20.944 1.878 2.667 1.00 96.50 97 PRO A C 1
ATOM 743 O O . PRO A 1 97 ? -21.973 1.728 3.317 1.00 96.50 97 PRO A O 1
ATOM 746 N N . ILE A 1 98 ? -19.988 2.741 3.014 1.00 97.25 98 ILE A N 1
ATOM 747 C CA . ILE A 1 98 ? -20.115 3.788 4.019 1.00 97.25 98 ILE A CA 1
ATOM 748 C C . ILE A 1 98 ? -19.606 5.069 3.369 1.00 97.25 98 ILE A C 1
ATOM 750 O O . ILE A 1 98 ? -18.504 5.066 2.816 1.00 97.25 98 ILE A O 1
ATOM 754 N N . ASP A 1 99 ? -20.388 6.145 3.448 1.00 96.69 99 ASP A N 1
ATOM 755 C CA . ASP A 1 99 ? -19.942 7.472 3.025 1.00 96.69 99 ASP A CA 1
ATOM 756 C C . ASP A 1 99 ? -18.720 7.889 3.861 1.00 96.69 99 ASP A C 1
ATOM 758 O O . ASP A 1 99 ? -18.831 7.977 5.089 1.00 96.69 99 ASP A O 1
ATOM 762 N N . PRO A 1 100 ? -17.551 8.144 3.240 1.00 96.50 100 PRO A N 1
ATOM 763 C CA . PRO A 1 100 ? -16.386 8.634 3.962 1.00 96.50 100 PRO A CA 1
ATOM 764 C C . PRO A 1 100 ? -16.649 9.936 4.728 1.00 96.50 100 PRO A C 1
ATOM 766 O O . PRO A 1 100 ? -15.985 10.163 5.734 1.00 96.50 100 PRO A O 1
ATOM 769 N N . ALA A 1 101 ? -17.599 10.773 4.289 1.00 95.75 101 ALA A N 1
ATOM 770 C CA . ALA A 1 101 ? -17.843 12.108 4.838 1.00 95.75 101 ALA A CA 1
ATOM 771 C C . ALA A 1 101 ? -16.579 12.996 4.787 1.00 95.75 101 ALA A C 1
ATOM 773 O O . ALA A 1 101 ? -16.069 13.486 5.804 1.00 95.75 101 ALA A O 1
ATOM 774 N N . TRP A 1 102 ? -16.033 13.160 3.576 1.00 97.88 102 TRP A N 1
ATOM 775 C CA . TRP A 1 102 ? -14.932 14.085 3.275 1.00 97.88 102 TRP A CA 1
ATOM 776 C C . TRP A 1 102 ? -15.292 15.525 3.680 1.00 97.88 102 TRP A C 1
ATOM 778 O O . TRP A 1 102 ? -16.406 15.974 3.420 1.00 97.88 102 TRP A O 1
ATOM 788 N N . ASP A 1 103 ? -14.363 16.252 4.306 1.00 97.44 103 ASP A N 1
ATOM 789 C CA . ASP A 1 103 ? -14.655 17.517 5.007 1.00 97.44 103 ASP A CA 1
ATOM 790 C C . ASP A 1 103 ? -13.635 18.646 4.785 1.00 97.44 103 ASP A C 1
ATOM 792 O O . ASP A 1 103 ? -13.758 19.712 5.386 1.00 97.44 103 ASP A O 1
ATOM 796 N N . GLY A 1 104 ? -12.633 18.451 3.928 1.00 96.31 104 GLY A N 1
ATOM 797 C CA . GLY A 1 104 ? -11.667 19.500 3.611 1.00 96.31 104 GLY A CA 1
ATOM 798 C C . GLY A 1 104 ? -10.454 18.983 2.856 1.00 96.31 104 GLY A C 1
ATOM 799 O O . GLY A 1 104 ? -10.531 17.967 2.174 1.00 96.31 104 GLY A O 1
ATOM 800 N N . ASN A 1 105 ? -9.348 19.722 2.904 1.00 96.81 105 ASN A N 1
ATOM 801 C CA . ASN A 1 105 ? -8.217 19.521 1.996 1.00 96.81 105 ASN A CA 1
ATOM 802 C C . ASN A 1 105 ? -6.848 19.610 2.687 1.00 96.81 105 ASN A C 1
ATOM 804 O O . ASN A 1 105 ? -5.859 19.830 1.990 1.00 96.81 105 ASN A O 1
ATOM 808 N N . ASP A 1 106 ? -6.746 19.434 4.009 1.00 97.94 106 ASP A N 1
ATOM 809 C CA . ASP A 1 106 ? -5.416 19.336 4.642 1.00 97.94 106 ASP A CA 1
ATOM 810 C C . ASP A 1 106 ? -4.658 18.125 4.079 1.00 97.94 106 ASP A C 1
ATOM 812 O O . ASP A 1 106 ? -3.474 18.212 3.744 1.00 97.94 106 ASP A O 1
ATOM 816 N N . VAL A 1 107 ? -5.381 17.013 3.902 1.00 98.25 107 VAL A N 1
ATOM 817 C CA . VAL A 1 107 ? -4.882 15.776 3.299 1.00 98.25 107 VAL A CA 1
ATOM 818 C C . VAL A 1 107 ? -5.758 15.346 2.125 1.00 98.25 107 VAL A C 1
ATOM 820 O O . VAL A 1 107 ? -6.972 15.203 2.260 1.00 98.25 107 VAL A O 1
ATOM 823 N N . LYS A 1 108 ? -5.141 15.052 0.979 1.00 98.25 108 LYS A N 1
ATOM 824 C CA . LYS A 1 108 ? -5.790 14.342 -0.127 1.00 98.25 108 LYS A CA 1
ATOM 825 C C . LYS A 1 108 ? -5.371 12.884 -0.154 1.00 98.25 108 LYS A C 1
ATOM 827 O O . LYS A 1 108 ? -4.192 12.554 -0.042 1.00 98.25 108 LYS A O 1
ATOM 832 N N . VAL A 1 109 ? -6.343 12.003 -0.343 1.00 98.19 109 VAL A N 1
ATOM 833 C CA . VAL A 1 109 ? -6.129 10.556 -0.376 1.00 98.19 109 VAL A CA 1
ATOM 834 C C . VAL A 1 109 ? -6.161 10.062 -1.816 1.00 98.19 109 VAL A C 1
ATOM 836 O O . VAL A 1 109 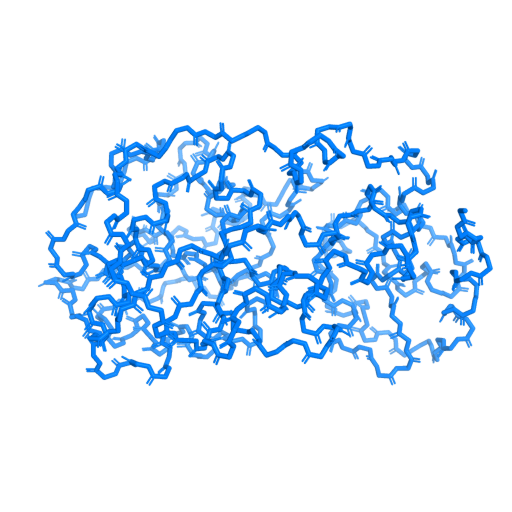? -7.166 10.214 -2.505 1.00 98.19 109 VAL A O 1
ATOM 839 N N . LEU A 1 110 ? -5.088 9.402 -2.259 1.00 97.38 110 LEU A N 1
ATOM 840 C CA . LEU A 1 110 ? -5.092 8.554 -3.450 1.00 97.38 110 LEU A CA 1
ATOM 841 C C . LEU A 1 110 ? -5.487 7.119 -3.040 1.00 97.38 110 LEU A C 1
ATOM 843 O O . LEU A 1 110 ? -4.620 6.364 -2.573 1.00 97.38 110 LEU A O 1
ATOM 847 N N . PRO A 1 111 ? -6.760 6.704 -3.216 1.00 95.44 111 PRO A N 1
ATOM 848 C CA . PRO A 1 111 ? -7.220 5.381 -2.782 1.00 95.44 111 PRO A CA 1
ATOM 849 C C . PRO A 1 111 ? -6.597 4.262 -3.624 1.00 95.44 111 PRO A C 1
ATOM 851 O O . PRO A 1 111 ? -6.254 3.192 -3.119 1.00 95.44 111 PRO A O 1
ATOM 854 N N . GLY A 1 112 ? -6.408 4.515 -4.920 1.00 94.69 112 GLY A N 1
ATOM 855 C CA . GLY A 1 112 ? -5.892 3.536 -5.864 1.00 94.69 112 GLY A CA 1
ATOM 856 C C . GLY A 1 112 ? -6.910 2.451 -6.231 1.00 94.69 112 GLY A C 1
ATOM 857 O O . GLY A 1 112 ? -8.028 2.371 -5.720 1.00 94.69 112 GLY A O 1
ATOM 858 N N . CYS A 1 113 ? -6.509 1.591 -7.167 1.00 93.56 113 CYS A N 1
ATOM 859 C CA . CYS A 1 113 ? -7.416 0.648 -7.824 1.00 93.56 113 CYS A CA 1
ATOM 860 C C . CYS A 1 113 ? -8.016 -0.414 -6.888 1.00 93.56 113 CYS A C 1
ATOM 862 O O . CYS A 1 113 ? -9.190 -0.745 -7.027 1.00 93.56 113 CYS A O 1
ATOM 864 N N . VAL A 1 114 ? -7.243 -0.954 -5.937 1.00 95.19 114 VAL A N 1
ATOM 865 C CA . VAL A 1 114 ? -7.725 -2.023 -5.042 1.00 95.19 114 VAL A CA 1
ATOM 866 C C . VAL A 1 114 ? -8.737 -1.490 -4.034 1.00 95.19 114 VAL A C 1
ATOM 868 O O . VAL A 1 114 ? -9.758 -2.135 -3.825 1.00 95.19 114 VAL A O 1
ATOM 871 N N . VAL A 1 115 ? -8.498 -0.313 -3.450 1.00 97.31 115 VAL A N 1
ATOM 872 C CA . VAL A 1 115 ? -9.456 0.319 -2.530 1.00 97.31 115 VAL A CA 1
ATOM 873 C C . VAL A 1 115 ? -10.749 0.615 -3.279 1.00 97.31 115 VAL A C 1
ATOM 875 O O . VAL A 1 115 ? -11.783 0.054 -2.949 1.00 97.31 115 VAL A O 1
ATOM 878 N N . GLN A 1 116 ? -10.679 1.370 -4.375 1.00 95.19 116 GLN A N 1
ATOM 879 C CA . GLN A 1 116 ? -11.860 1.743 -5.158 1.00 95.19 116 GLN A CA 1
ATOM 880 C C . GLN A 1 116 ? -12.650 0.540 -5.705 1.00 95.19 116 GLN A C 1
ATOM 882 O O . GLN A 1 116 ? -13.876 0.592 -5.797 1.00 95.19 116 GLN A O 1
ATOM 887 N N . GLY A 1 117 ? -11.961 -0.516 -6.140 1.00 95.75 117 GLY A N 1
ATOM 888 C CA . GLY A 1 117 ? -12.596 -1.622 -6.852 1.00 95.75 117 GLY A CA 1
ATOM 889 C C . GLY A 1 117 ? -12.871 -2.863 -6.014 1.00 95.75 117 GLY A C 1
ATOM 890 O O . GLY A 1 117 ? -13.530 -3.772 -6.509 1.00 95.75 117 GLY A O 1
ATOM 891 N N . ARG A 1 118 ? -12.320 -2.977 -4.800 1.00 96.44 118 ARG A N 1
ATOM 892 C CA . ARG A 1 118 ? -12.447 -4.189 -3.967 1.00 96.44 118 ARG A CA 1
ATOM 893 C C . ARG A 1 118 ? -12.629 -3.907 -2.479 1.00 96.44 118 ARG A C 1
ATOM 895 O O . ARG A 1 118 ? -13.314 -4.689 -1.840 1.00 96.44 118 ARG A O 1
ATOM 902 N N . LEU A 1 119 ? -12.043 -2.835 -1.943 1.00 97.56 119 LEU A N 1
ATOM 903 C CA . LEU A 1 119 ? -12.064 -2.517 -0.506 1.00 97.56 119 LEU A CA 1
ATOM 904 C C . LEU A 1 119 ? -12.495 -1.053 -0.241 1.00 97.56 119 LEU A C 1
ATOM 906 O O . LEU A 1 119 ? -11.747 -0.308 0.396 1.00 97.56 119 LEU A O 1
ATOM 910 N N . PRO A 1 120 ? -13.652 -0.591 -0.757 1.00 97.56 120 PRO A N 1
ATOM 911 C CA . PRO A 1 120 ? -14.040 0.825 -0.733 1.00 97.56 120 PRO A CA 1
ATOM 912 C C . PRO A 1 120 ? -14.260 1.363 0.683 1.00 97.56 120 PRO A C 1
ATOM 914 O O . PRO A 1 120 ? -14.010 2.536 0.943 1.00 97.56 120 PRO A O 1
ATOM 917 N N . TYR A 1 121 ? -14.611 0.494 1.634 1.00 97.81 121 TYR A N 1
ATOM 918 C CA . TYR A 1 121 ? -14.728 0.834 3.053 1.00 97.81 121 TYR A CA 1
ATOM 919 C C . TYR A 1 121 ? -13.426 1.400 3.657 1.00 97.81 121 TYR A C 1
ATOM 921 O O . TYR A 1 121 ? -13.472 2.131 4.645 1.00 97.81 121 TYR A O 1
ATOM 929 N N . LEU A 1 122 ? -12.257 1.150 3.051 1.00 98.44 122 LEU A N 1
ATOM 930 C CA . LEU A 1 122 ? -10.998 1.747 3.507 1.00 98.44 122 LEU A CA 1
ATOM 931 C C . LEU A 1 122 ? -10.937 3.266 3.296 1.00 98.44 122 LEU A C 1
ATOM 933 O O . LEU A 1 122 ? -10.166 3.929 3.989 1.00 98.44 122 LEU A O 1
ATOM 937 N N . LYS A 1 123 ? -11.754 3.834 2.396 1.00 98.50 123 LYS A N 1
ATOM 938 C CA . LYS A 1 123 ? -11.900 5.293 2.260 1.00 98.50 123 LYS A CA 1
ATOM 939 C C . LYS A 1 123 ? -12.473 5.920 3.534 1.00 98.50 123 LYS A C 1
ATOM 941 O O . LYS A 1 123 ? -11.982 6.949 3.986 1.00 98.50 123 LYS A O 1
ATOM 946 N N . TYR A 1 124 ? -13.456 5.264 4.146 1.00 98.56 124 TYR A N 1
ATOM 947 C CA . TYR A 1 124 ? -14.003 5.675 5.437 1.00 98.56 124 TYR A CA 1
ATOM 948 C C . TYR A 1 124 ? -12.951 5.569 6.549 1.00 98.56 124 TYR A C 1
ATOM 950 O O . TYR A 1 124 ? -12.715 6.534 7.273 1.00 98.56 124 TYR A O 1
ATOM 958 N N . ALA A 1 125 ? -12.244 4.436 6.637 1.00 98.44 125 ALA A N 1
ATOM 959 C CA . ALA A 1 125 ? -11.233 4.213 7.676 1.00 98.44 125 ALA A CA 1
ATOM 960 C C . ALA A 1 125 ? -10.086 5.241 7.637 1.00 98.44 125 ALA A C 1
ATOM 962 O O . ALA A 1 125 ? -9.647 5.741 8.675 1.00 98.44 125 ALA A O 1
ATOM 963 N N . VAL A 1 126 ? -9.587 5.589 6.444 1.00 98.56 126 VAL A N 1
ATOM 964 C CA . VAL A 1 126 ? -8.528 6.606 6.320 1.00 98.56 126 VAL A CA 1
ATOM 965 C C . VAL A 1 126 ? -9.044 8.004 6.643 1.00 98.56 126 VAL A C 1
ATOM 967 O O . VAL A 1 126 ? -8.355 8.764 7.318 1.00 98.56 126 VAL A O 1
ATOM 970 N N . ARG A 1 127 ? -10.282 8.326 6.258 1.00 98.38 127 ARG A N 1
ATOM 971 C CA . ARG A 1 127 ? -10.922 9.595 6.604 1.00 98.38 127 ARG A CA 1
ATOM 972 C C . ARG A 1 127 ? -11.099 9.749 8.119 1.00 98.38 127 ARG A C 1
ATOM 974 O O . ARG A 1 127 ? -10.763 10.797 8.674 1.00 98.38 127 ARG A O 1
ATOM 981 N N . LYS A 1 128 ? -11.525 8.689 8.810 1.00 98.44 128 LYS A N 1
ATOM 982 C CA . LYS A 1 128 ? -11.567 8.631 10.280 1.00 98.44 128 LYS A CA 1
ATOM 983 C C . LYS A 1 128 ? -10.195 8.805 10.910 1.00 98.44 128 LYS A C 1
ATOM 985 O O . LYS A 1 128 ? -10.055 9.589 11.843 1.00 98.44 128 LYS A O 1
ATOM 990 N N . THR A 1 129 ? -9.179 8.151 10.352 1.00 98.44 129 THR A N 1
ATOM 991 C CA . THR A 1 129 ? -7.785 8.323 10.784 1.00 98.44 129 THR A CA 1
ATOM 992 C C . THR A 1 129 ? -7.353 9.795 10.693 1.00 98.44 129 THR A C 1
ATOM 994 O O . THR A 1 129 ? -6.847 10.340 11.670 1.00 98.44 129 THR A O 1
ATOM 997 N N . CYS A 1 130 ? -7.626 10.482 9.577 1.00 98.56 130 CYS A N 1
ATOM 998 C CA . CYS A 1 130 ? -7.359 11.920 9.444 1.00 98.56 130 CYS A CA 1
ATOM 999 C C . CYS A 1 130 ? -8.118 12.752 10.493 1.00 98.56 130 CYS A C 1
ATOM 1001 O O . CYS A 1 130 ? -7.520 13.617 11.132 1.00 98.56 130 CYS A O 1
ATOM 1003 N N . SER A 1 131 ? -9.397 12.444 10.740 1.00 98.44 131 SER A N 1
ATOM 1004 C CA . SER A 1 131 ? -10.202 13.132 11.758 1.00 98.44 131 SER A CA 1
ATOM 1005 C C . SER A 1 131 ? -9.619 12.993 13.166 1.00 98.44 131 SER A C 1
ATOM 1007 O O . SER A 1 131 ? -9.587 13.972 13.906 1.00 98.44 131 SER A O 1
ATOM 1009 N N . ILE A 1 132 ? -9.146 11.799 13.538 1.00 98.38 132 ILE A N 1
ATOM 1010 C CA . ILE A 1 132 ? -8.487 11.534 14.829 1.00 98.38 132 ILE A CA 1
ATOM 1011 C C . ILE A 1 132 ? -7.219 12.380 14.964 1.00 98.38 132 ILE A C 1
ATOM 1013 O O . ILE A 1 132 ? -6.905 12.889 16.039 1.00 98.38 132 ILE A O 1
ATOM 1017 N N . PHE A 1 133 ? -6.513 12.603 13.857 1.00 98.38 133 PHE A N 1
ATOM 1018 C CA . PHE A 1 133 ? -5.344 13.477 13.830 1.00 98.38 133 PHE A CA 1
ATOM 1019 C C . PHE A 1 133 ? -5.695 14.971 13.810 1.00 98.38 133 PHE A C 1
ATOM 1021 O O . PHE A 1 133 ? -4.784 15.802 13.859 1.00 98.38 133 PHE A O 1
ATOM 1028 N N . GLY A 1 134 ? -6.981 15.332 13.796 1.00 98.12 134 GLY A N 1
ATOM 1029 C CA . GLY A 1 134 ? -7.448 16.715 13.698 1.00 98.12 134 GLY A CA 1
ATOM 1030 C C . GLY A 1 134 ? -7.195 17.333 12.323 1.00 98.12 134 GLY A C 1
ATOM 1031 O O . GLY A 1 134 ? -6.966 18.534 12.239 1.00 98.12 134 GLY A O 1
ATOM 1032 N N . LEU A 1 135 ? -7.172 16.510 11.271 1.00 98.50 135 LEU A N 1
ATOM 1033 C CA . LEU A 1 135 ? -6.959 16.922 9.886 1.00 98.50 135 LEU A CA 1
ATOM 1034 C C . LEU A 1 135 ? -8.242 16.726 9.082 1.00 98.50 135 LEU A C 1
ATOM 1036 O O . LEU A 1 135 ? -8.877 15.667 9.144 1.00 98.50 135 LEU A O 1
ATOM 1040 N N . THR A 1 136 ? -8.581 17.725 8.275 1.00 98.56 136 THR A N 1
ATOM 1041 C CA . THR A 1 136 ? -9.609 17.572 7.247 1.00 98.56 136 THR A CA 1
ATOM 1042 C C . THR A 1 136 ? -9.057 16.790 6.060 1.00 98.56 136 THR A C 1
ATOM 1044 O O . THR A 1 136 ? -7.850 16.784 5.796 1.00 98.56 136 THR A O 1
ATOM 1047 N N . SER A 1 137 ? -9.919 16.093 5.323 1.00 98.50 137 SER A N 1
ATOM 1048 C CA . SER A 1 137 ? -9.450 15.344 4.153 1.00 98.50 137 SER A CA 1
ATOM 1049 C C . SER A 1 137 ? -10.494 15.150 3.067 1.00 98.50 137 SER A C 1
ATOM 1051 O O . SER A 1 137 ? -11.701 15.208 3.317 1.00 98.50 137 SER A O 1
ATOM 1053 N N . SER A 1 138 ? -9.996 14.879 1.862 1.00 98.25 138 SER A N 1
ATOM 1054 C CA . SER A 1 138 ? -10.785 14.570 0.674 1.00 98.25 138 SER A CA 1
ATOM 1055 C C . SER A 1 138 ? -10.128 13.484 -0.176 1.00 98.25 138 SER A C 1
ATOM 1057 O O . SER A 1 138 ? -8.929 13.205 -0.079 1.00 98.25 138 SER A O 1
ATOM 1059 N N . GLU A 1 139 ? -10.918 12.848 -1.039 1.00 97.50 139 GLU A N 1
ATOM 1060 C CA . GLU A 1 139 ? -10.380 12.011 -2.110 1.00 97.50 139 GLU A CA 1
ATOM 1061 C C . GLU A 1 139 ? -9.675 12.893 -3.157 1.00 97.50 139 GLU A C 1
ATOM 1063 O O . GLU A 1 139 ? -10.131 13.992 -3.478 1.00 97.50 139 GLU A O 1
ATOM 1068 N N . LEU A 1 140 ? -8.549 12.424 -3.702 1.00 96.81 140 LEU A N 1
ATOM 1069 C CA . LEU A 1 140 ? -7.813 13.152 -4.734 1.00 96.81 140 LEU A CA 1
ATOM 1070 C C . LEU A 1 140 ? -8.696 13.388 -5.970 1.00 96.81 140 LEU A C 1
ATOM 1072 O O . LEU A 1 140 ? -9.230 12.454 -6.556 1.00 96.81 140 LEU A O 1
ATOM 1076 N N . GLU A 1 141 ? -8.823 14.632 -6.414 1.00 93.88 141 GLU A N 1
ATOM 1077 C CA . GLU A 1 141 ? -9.651 14.975 -7.575 1.00 93.88 141 GLU A CA 1
ATOM 1078 C C . GLU A 1 141 ? -9.085 14.367 -8.870 1.00 93.88 141 GLU A C 1
ATOM 1080 O O . GLU A 1 141 ? -7.884 14.419 -9.119 1.00 93.88 141 GLU A O 1
ATOM 1085 N N . ASN A 1 142 ? -9.949 13.846 -9.748 1.00 88.94 142 ASN A N 1
ATOM 1086 C CA . ASN A 1 142 ? -9.566 13.363 -11.088 1.00 88.94 142 ASN A CA 1
ATOM 1087 C C . ASN A 1 142 ? -8.421 12.328 -11.097 1.00 88.94 142 ASN A C 1
ATOM 1089 O O . ASN A 1 142 ? -7.642 12.250 -12.059 1.00 88.94 142 ASN A O 1
ATOM 1093 N N . TRP A 1 143 ? -8.302 11.544 -10.022 1.00 94.56 143 TRP A N 1
ATOM 1094 C CA . TRP A 1 143 ? -7.269 10.527 -9.910 1.00 94.56 143 TRP A CA 1
ATOM 1095 C C . TRP A 1 143 ? -7.495 9.364 -10.886 1.00 94.56 143 TRP A C 1
ATOM 1097 O O . TRP A 1 143 ? -8.626 8.964 -11.169 1.00 94.56 143 TRP A O 1
ATOM 1107 N N . THR A 1 144 ? -6.395 8.792 -11.370 1.00 94.81 144 THR A N 1
ATOM 1108 C CA . THR A 1 144 ? -6.363 7.595 -12.221 1.00 94.81 144 THR A CA 1
ATOM 1109 C C . THR A 1 144 ? -5.436 6.535 -11.630 1.00 94.81 144 THR A C 1
ATOM 1111 O O . THR A 1 144 ? -4.731 6.771 -10.652 1.00 94.81 144 THR A O 1
ATOM 1114 N N . CYS A 1 145 ? -5.384 5.340 -12.217 1.00 94.75 145 CYS A N 1
ATOM 1115 C CA . CYS A 1 145 ? -4.381 4.342 -11.862 1.00 94.75 145 CYS A CA 1
ATOM 1116 C C . CYS A 1 145 ? -2.978 4.976 -11.837 1.00 94.75 145 CYS A C 1
ATOM 1118 O O . CYS A 1 145 ? -2.640 5.776 -12.707 1.00 94.75 145 CYS A O 1
ATOM 1120 N N . CYS A 1 146 ? -2.152 4.583 -10.865 1.00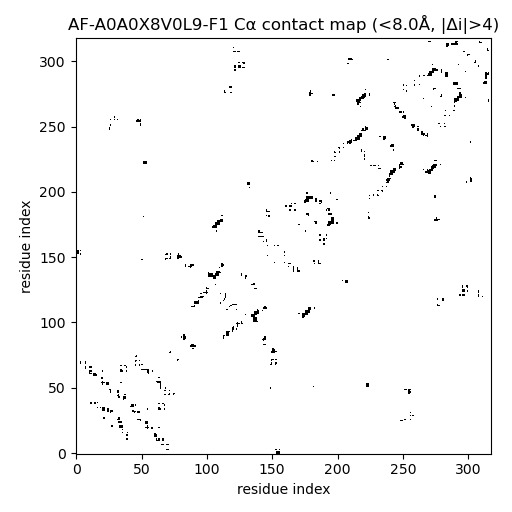 93.31 146 CYS A N 1
ATOM 1121 C CA . CYS A 1 146 ? -0.762 5.027 -10.751 1.00 93.31 146 CYS A CA 1
ATOM 1122 C C . CYS A 1 146 ? 0.150 4.466 -11.855 1.00 93.31 146 CYS A C 1
ATOM 1124 O O . CYS A 1 146 ? 1.323 4.790 -11.883 1.00 93.31 146 CYS A O 1
ATOM 1126 N N . LEU A 1 147 ? -0.360 3.613 -12.753 1.00 93.94 147 LEU A N 1
ATOM 1127 C CA . LEU A 1 147 ? 0.365 3.062 -13.912 1.00 93.94 147 LEU A CA 1
ATOM 1128 C C . LEU A 1 147 ? 1.567 2.167 -13.572 1.00 93.94 147 LEU A C 1
ATOM 1130 O O . LEU A 1 147 ? 2.381 1.846 -14.445 1.00 93.94 147 LEU A O 1
ATOM 1134 N N . ARG A 1 148 ? 1.643 1.718 -12.314 1.00 90.94 148 ARG A N 1
ATOM 1135 C CA . ARG A 1 148 ? 2.647 0.765 -11.830 1.00 90.94 148 ARG A CA 1
ATOM 1136 C C . ARG A 1 148 ? 2.582 -0.624 -12.495 1.00 90.94 148 ARG A C 1
ATOM 1138 O O . ARG A 1 148 ? 3.663 -1.156 -12.744 1.00 90.94 148 ARG A O 1
ATOM 1145 N N . PRO A 1 149 ? 1.402 -1.236 -12.753 1.00 91.06 149 PRO A N 1
ATOM 1146 C CA . PRO A 1 149 ? 1.320 -2.590 -13.318 1.00 91.06 149 PRO A CA 1
ATOM 1147 C C . PRO A 1 149 ? 1.980 -2.738 -14.698 1.00 91.06 149 PRO A C 1
ATOM 1149 O O . PRO A 1 149 ? 2.004 -1.784 -15.477 1.00 91.06 149 PRO A O 1
ATOM 1152 N N . ALA A 1 150 ? 2.438 -3.953 -15.030 1.00 92.38 150 ALA A N 1
ATOM 1153 C CA . ALA A 1 150 ? 3.057 -4.270 -16.324 1.00 92.38 150 ALA A CA 1
ATOM 1154 C C . ALA A 1 150 ? 2.190 -3.949 -17.548 1.00 92.38 150 ALA A C 1
ATOM 1156 O O . ALA A 1 150 ? 2.728 -3.598 -18.589 1.00 92.38 150 ALA A O 1
ATOM 1157 N N . SER A 1 151 ? 0.861 -3.966 -17.417 1.00 93.06 151 SER A N 1
ATOM 1158 C CA . SER A 1 151 ? -0.052 -3.567 -18.496 1.00 93.06 151 SER A CA 1
ATOM 1159 C C . SER A 1 151 ? 0.225 -2.174 -19.052 1.00 93.06 151 SER A C 1
ATOM 1161 O O . SER A 1 151 ? -0.114 -1.895 -20.185 1.00 93.06 151 SER A O 1
ATOM 1163 N N . PHE A 1 152 ? 0.848 -1.282 -18.282 1.00 93.81 152 PHE A N 1
ATOM 1164 C CA . PHE A 1 152 ? 1.135 0.076 -18.736 1.00 93.81 152 PHE A CA 1
ATOM 1165 C C . PHE A 1 152 ? 2.511 0.241 -19.379 1.00 93.81 152 PHE A C 1
ATOM 1167 O O . PHE A 1 152 ? 2.880 1.366 -19.715 1.00 93.81 152 PHE A O 1
ATOM 1174 N N . SER A 1 153 ? 3.308 -0.827 -19.504 1.00 92.31 153 SER A N 1
ATOM 1175 C CA . SER A 1 153 ? 4.684 -0.754 -20.013 1.00 92.31 153 SER A CA 1
ATOM 1176 C C . SER A 1 153 ? 4.770 -0.070 -21.368 1.00 92.31 153 SER A C 1
ATOM 1178 O O . SER A 1 153 ? 5.560 0.866 -21.479 1.00 92.31 153 SER A O 1
ATOM 1180 N N . GLU A 1 154 ? 3.877 -0.393 -22.303 1.00 92.06 154 GLU A N 1
ATOM 1181 C CA . GLU A 1 154 ? 3.816 0.204 -23.647 1.00 92.06 154 GLU A CA 1
ATOM 1182 C C . GLU A 1 154 ? 3.680 1.739 -23.688 1.00 92.06 154 GLU A C 1
ATOM 1184 O O . GLU A 1 154 ? 4.139 2.375 -24.643 1.00 92.06 154 GLU A O 1
ATOM 1189 N N . LEU A 1 155 ? 3.108 2.360 -22.644 1.00 90.38 155 LEU A N 1
ATOM 1190 C CA . LEU A 1 155 ? 3.007 3.820 -22.545 1.00 90.38 155 LEU A CA 1
ATOM 1191 C C . LEU A 1 155 ? 4.389 4.470 -22.369 1.00 90.38 155 LEU A C 1
ATOM 1193 O O . LEU A 1 155 ? 4.555 5.666 -22.617 1.00 90.38 155 LEU A O 1
ATOM 1197 N N . GLY A 1 156 ? 5.381 3.703 -21.909 1.00 87.94 156 GLY A N 1
ATOM 1198 C CA . GLY A 1 156 ? 6.701 4.200 -21.546 1.00 87.94 156 GLY A CA 1
ATOM 1199 C C . GLY A 1 156 ? 6.642 5.285 -20.473 1.00 87.94 156 GLY A C 1
ATOM 1200 O O . GLY A 1 156 ? 5.675 5.388 -19.721 1.00 87.94 156 GLY A O 1
ATOM 1201 N N . GLU A 1 157 ? 7.692 6.092 -20.368 1.00 83.75 157 GLU A N 1
ATOM 1202 C CA . GLU A 1 157 ? 7.747 7.195 -19.401 1.00 83.75 157 GLU A CA 1
ATOM 1203 C C . GLU A 1 157 ? 6.950 8.414 -19.884 1.00 83.75 157 GLU A C 1
ATOM 1205 O O . GLU A 1 157 ? 6.139 8.971 -19.142 1.00 83.75 157 GLU A O 1
ATOM 1210 N N . LEU A 1 158 ? 7.110 8.779 -21.161 1.00 86.25 158 LEU A N 1
ATOM 1211 C CA . LEU A 1 158 ? 6.438 9.935 -21.760 1.00 86.25 158 LEU A CA 1
ATOM 1212 C C . LEU A 1 158 ? 4.913 9.786 -21.797 1.00 86.25 158 LEU A C 1
ATOM 1214 O O . LEU A 1 158 ? 4.219 10.780 -21.606 1.00 86.25 158 LEU A O 1
ATOM 1218 N N . GLY A 1 159 ? 4.390 8.573 -22.000 1.00 89.88 159 GLY A N 1
ATOM 1219 C CA . GLY A 1 159 ? 2.949 8.317 -21.967 1.00 89.88 159 GLY A CA 1
ATOM 1220 C C . GLY A 1 159 ? 2.379 8.233 -20.551 1.00 89.88 159 GLY A C 1
ATOM 1221 O O . GLY A 1 159 ? 1.235 8.621 -20.336 1.00 89.88 159 GLY A O 1
ATOM 1222 N N . ARG A 1 160 ? 3.168 7.789 -19.559 1.00 90.88 160 ARG A N 1
ATOM 1223 C CA . ARG A 1 160 ? 2.744 7.751 -18.146 1.00 90.88 160 ARG A CA 1
ATOM 1224 C C . ARG A 1 160 ? 2.723 9.135 -17.500 1.00 90.88 160 ARG A C 1
ATOM 1226 O O . ARG A 1 160 ? 1.798 9.449 -16.751 1.00 90.88 160 ARG A O 1
ATOM 1233 N N . ARG A 1 161 ? 3.726 9.968 -17.795 1.00 90.06 161 ARG A N 1
ATOM 1234 C CA . ARG A 1 161 ? 3.957 11.258 -17.125 1.00 90.06 161 ARG A CA 1
ATOM 1235 C C . ARG A 1 161 ? 2.725 12.179 -17.090 1.00 90.06 161 ARG A C 1
ATOM 1237 O O . ARG A 1 161 ? 2.429 12.669 -16.005 1.00 90.06 161 ARG A O 1
ATOM 1244 N N . PRO A 1 162 ? 1.950 12.382 -18.176 1.00 91.50 162 PRO A N 1
ATOM 1245 C CA . PRO A 1 162 ? 0.770 13.249 -18.144 1.00 91.50 162 PRO A CA 1
ATOM 1246 C C . PRO A 1 162 ? -0.283 12.845 -17.103 1.00 91.50 162 PRO A C 1
ATOM 1248 O O . PRO A 1 162 ? -0.869 13.714 -16.461 1.00 91.50 162 PRO A O 1
ATOM 1251 N N . TYR A 1 163 ? -0.507 11.543 -16.894 1.00 93.00 163 TYR A N 1
ATOM 1252 C CA . TYR A 1 163 ? -1.468 11.047 -15.903 1.00 93.00 163 TYR A CA 1
ATOM 1253 C C . TYR A 1 163 ? -0.991 11.324 -14.476 1.00 93.00 163 TYR A C 1
ATOM 1255 O O . TYR A 1 163 ? -1.743 11.857 -13.661 1.00 93.00 163 TYR A O 1
ATOM 1263 N N . LEU A 1 164 ? 0.274 11.008 -14.195 1.00 92.56 164 LEU A N 1
ATOM 1264 C CA . LEU A 1 164 ? 0.884 11.199 -12.878 1.00 92.56 164 LEU A CA 1
ATOM 1265 C C . LEU A 1 164 ? 0.988 12.689 -12.524 1.00 92.56 164 LEU A C 1
ATOM 1267 O O . LEU A 1 164 ? 0.579 13.098 -11.439 1.00 92.56 164 LEU A O 1
ATOM 1271 N N . SER A 1 165 ? 1.427 13.527 -13.469 1.00 91.50 165 SER A N 1
ATOM 1272 C CA . SER A 1 165 ? 1.500 14.980 -13.286 1.00 91.50 165 SER A CA 1
ATOM 1273 C C . SER A 1 165 ? 0.123 15.612 -13.083 1.00 91.50 165 SER A C 1
ATOM 1275 O O . SER A 1 165 ? -0.010 16.494 -12.238 1.00 91.50 165 SER A O 1
ATOM 1277 N N . ARG A 1 166 ? -0.920 15.151 -13.792 1.00 93.19 166 ARG A N 1
ATOM 1278 C CA . ARG A 1 166 ? -2.296 15.629 -13.574 1.00 93.19 166 ARG A CA 1
ATOM 1279 C C . ARG A 1 166 ? -2.785 15.307 -12.164 1.00 93.19 166 ARG A C 1
ATOM 1281 O O . ARG A 1 166 ? -3.328 16.185 -11.498 1.00 93.19 166 ARG A O 1
ATOM 1288 N N . MET A 1 167 ? -2.560 14.078 -11.697 1.00 94.06 167 MET A N 1
ATOM 1289 C CA . MET A 1 167 ? -2.885 13.688 -10.322 1.00 94.06 167 MET A CA 1
ATOM 1290 C C . MET A 1 167 ? -2.120 14.534 -9.305 1.00 94.06 167 MET A C 1
ATOM 1292 O O . MET A 1 167 ? -2.725 15.083 -8.390 1.00 94.06 167 MET A O 1
ATOM 1296 N N . SER A 1 168 ? -0.816 14.721 -9.504 1.00 93.06 168 SER A N 1
ATOM 1297 C CA . SER A 1 168 ? 0.006 15.575 -8.644 1.00 93.06 168 SER A CA 1
ATOM 1298 C C . SER A 1 168 ? -0.516 17.014 -8.589 1.00 93.06 168 SER A C 1
ATOM 1300 O O . SER A 1 168 ? -0.634 17.585 -7.512 1.00 93.06 168 SER A O 1
ATOM 1302 N N . ALA A 1 169 ? -0.873 17.602 -9.733 1.00 93.00 169 ALA A N 1
ATOM 1303 C CA . ALA A 1 169 ? -1.397 18.966 -9.801 1.00 93.00 169 ALA A CA 1
ATOM 1304 C C . ALA A 1 169 ? -2.770 19.104 -9.121 1.00 93.00 169 ALA A C 1
ATOM 1306 O O . ALA A 1 169 ? -3.057 20.127 -8.501 1.00 93.00 169 ALA A O 1
ATOM 1307 N N . SER A 1 170 ? -3.608 18.063 -9.179 1.00 94.19 170 SER A N 1
ATOM 1308 C CA . SER A 1 170 ? -4.925 18.044 -8.525 1.00 94.19 170 SER A CA 1
ATOM 1309 C C . SER A 1 170 ? -4.857 18.065 -6.989 1.00 94.19 170 SER A C 1
ATOM 1311 O O . SER A 1 170 ? -5.841 18.413 -6.328 1.00 94.19 170 SER A O 1
ATOM 1313 N N . ALA A 1 171 ? -3.684 17.760 -6.416 1.00 92.69 171 ALA A N 1
ATOM 1314 C CA . ALA A 1 171 ? -3.435 17.931 -4.991 1.00 92.69 171 ALA A CA 1
ATOM 1315 C C . ALA A 1 171 ? -3.449 19.410 -4.572 1.00 92.69 171 ALA A C 1
ATOM 1317 O O . ALA A 1 171 ? -3.760 19.692 -3.424 1.00 92.69 171 ALA A O 1
ATOM 1318 N N . LYS A 1 172 ? -3.191 20.361 -5.489 1.00 91.62 172 LYS A N 1
ATOM 1319 C CA . LYS A 1 172 ? -3.248 21.817 -5.231 1.00 91.62 172 LYS A CA 1
ATOM 1320 C C . LYS A 1 172 ? -2.431 22.258 -3.999 1.00 91.62 172 LYS A C 1
ATOM 1322 O O . LYS A 1 172 ? -2.817 23.183 -3.296 1.00 91.62 172 LYS A O 1
ATOM 1327 N N . GLY A 1 173 ? -1.304 21.589 -3.746 1.00 87.69 173 GLY A N 1
ATOM 1328 C CA . GLY A 1 173 ? -0.426 21.854 -2.600 1.00 87.69 173 GLY A CA 1
ATOM 1329 C C . GLY A 1 173 ? -0.859 21.201 -1.282 1.00 87.69 173 GLY A C 1
ATOM 1330 O O . GLY A 1 173 ? -0.099 21.252 -0.322 1.00 87.69 173 GLY A O 1
ATOM 1331 N N . SER A 1 174 ? -2.030 20.557 -1.226 1.00 95.12 174 SER A N 1
ATOM 1332 C CA . SER A 1 174 ? -2.428 19.715 -0.095 1.00 95.12 174 SER A CA 1
ATOM 1333 C C . SER A 1 174 ? -1.487 18.523 0.063 1.00 95.12 174 SER A C 1
ATOM 1335 O O . SER A 1 174 ? -0.995 17.976 -0.931 1.00 95.12 174 SER A O 1
ATOM 1337 N N . ARG A 1 175 ? -1.306 18.056 1.303 1.00 96.81 175 ARG A N 1
ATOM 1338 C CA . ARG A 1 175 ? -0.534 16.842 1.581 1.00 96.81 175 ARG A CA 1
ATOM 1339 C C . ARG A 1 175 ? -1.200 15.649 0.900 1.00 96.81 175 ARG A C 1
ATOM 1341 O O . ARG A 1 175 ? -2.389 15.415 1.094 1.00 96.81 175 ARG A O 1
ATOM 1348 N N . LEU A 1 176 ? -0.452 14.882 0.115 1.00 97.50 176 LEU A N 1
ATOM 1349 C CA . LEU A 1 176 ? -0.974 13.715 -0.592 1.00 97.50 176 LEU A CA 1
ATOM 1350 C C . LEU A 1 176 ? -0.555 12.433 0.129 1.00 97.50 176 LEU A C 1
ATOM 1352 O O . LEU A 1 176 ? 0.617 12.253 0.444 1.00 97.50 176 LEU A O 1
ATOM 1356 N N . ILE A 1 177 ? -1.492 11.514 0.350 1.00 97.62 177 ILE A N 1
ATOM 1357 C CA . ILE A 1 177 ? -1.199 10.198 0.935 1.00 97.62 177 ILE A CA 1
ATOM 1358 C C . ILE A 1 177 ? -1.762 9.067 0.076 1.00 97.62 177 ILE A C 1
ATOM 1360 O O . ILE A 1 177 ? -2.738 9.242 -0.657 1.00 97.62 177 ILE A O 1
ATOM 1364 N N . SER A 1 178 ? -1.189 7.868 0.198 1.00 96.75 178 SER A N 1
ATOM 1365 C CA . SER A 1 178 ? -1.789 6.646 -0.342 1.00 96.75 178 SER A CA 1
ATOM 1366 C C . SER A 1 178 ? -1.760 5.486 0.646 1.00 96.75 178 SER A C 1
ATOM 1368 O O . SER A 1 178 ? -0.760 5.212 1.312 1.00 96.75 178 SER A O 1
ATOM 1370 N N . LEU A 1 179 ? -2.858 4.728 0.642 1.00 96.06 179 LEU A N 1
ATOM 1371 C CA . LEU A 1 179 ? -2.997 3.456 1.354 1.00 96.06 179 LEU A CA 1
ATOM 1372 C C . LEU A 1 179 ? -2.125 2.354 0.736 1.00 96.06 179 LEU A C 1
ATOM 1374 O O . LEU A 1 179 ? -1.839 1.350 1.371 1.00 96.06 179 LEU A O 1
ATOM 1378 N N . CYS A 1 180 ? -1.681 2.520 -0.512 1.00 92.06 180 CYS A N 1
ATOM 1379 C CA . CYS A 1 180 ? -0.832 1.560 -1.202 1.00 92.06 180 CYS A CA 1
ATOM 1380 C C . CYS A 1 180 ? 0.571 2.142 -1.383 1.00 92.06 180 CYS A C 1
ATOM 1382 O O . CYS A 1 180 ? 0.769 3.048 -2.193 1.00 92.06 180 CYS A O 1
ATOM 1384 N N . GLY A 1 181 ? 1.576 1.567 -0.713 1.00 88.19 181 GLY A N 1
ATOM 1385 C CA . GLY A 1 181 ? 2.975 1.961 -0.939 1.00 88.19 181 GLY A CA 1
ATOM 1386 C C . GLY A 1 181 ? 3.432 1.755 -2.386 1.00 88.19 181 GLY A C 1
ATOM 1387 O O . GLY A 1 181 ? 4.295 2.482 -2.868 1.00 88.19 181 GLY A O 1
ATOM 1388 N N . GLY A 1 182 ? 2.760 0.856 -3.114 1.00 89.12 182 GLY A N 1
ATOM 1389 C CA . GLY A 1 182 ? 2.904 0.707 -4.552 1.00 89.12 182 GLY A CA 1
ATOM 1390 C C . GLY A 1 182 ? 2.609 1.997 -5.330 1.00 89.12 182 GLY A C 1
ATOM 1391 O O . GLY A 1 182 ? 3.384 2.397 -6.196 1.00 89.12 182 GLY A O 1
ATOM 1392 N N . CYS A 1 183 ? 1.488 2.644 -5.002 1.00 92.88 183 CYS A N 1
ATOM 1393 C CA . CYS A 1 183 ? 1.053 3.890 -5.631 1.00 92.88 183 CYS A CA 1
ATOM 1394 C C . CYS A 1 183 ? 1.913 5.071 -5.182 1.00 92.88 183 CYS A C 1
ATOM 1396 O O . CYS A 1 183 ? 2.294 5.870 -6.030 1.00 92.88 183 CYS A O 1
ATOM 1398 N N . ALA A 1 184 ? 2.249 5.144 -3.888 1.00 92.88 184 ALA A N 1
ATOM 1399 C CA . ALA A 1 184 ? 3.129 6.184 -3.358 1.00 92.88 184 ALA A CA 1
ATOM 1400 C C . ALA A 1 184 ? 4.485 6.186 -4.078 1.00 92.88 184 ALA A C 1
ATOM 1402 O O . ALA A 1 184 ? 4.871 7.197 -4.645 1.00 92.88 184 ALA A O 1
ATOM 1403 N N . GLU A 1 185 ? 5.157 5.035 -4.171 1.00 89.75 185 GLU A N 1
ATOM 1404 C CA . GLU A 1 185 ? 6.466 4.941 -4.829 1.00 89.75 185 GLU A CA 1
ATOM 1405 C C . GLU A 1 185 ? 6.421 5.301 -6.323 1.00 89.75 185 GLU A C 1
ATOM 1407 O O . GLU A 1 185 ? 7.328 5.971 -6.809 1.00 89.75 185 GLU A O 1
ATOM 1412 N N . GLU A 1 186 ? 5.382 4.884 -7.057 1.00 90.12 186 GLU A N 1
ATOM 1413 C CA . GLU A 1 186 ? 5.265 5.212 -8.487 1.00 90.12 186 GLU A CA 1
ATOM 1414 C C . GLU A 1 186 ? 5.011 6.709 -8.708 1.00 90.12 186 GLU A C 1
ATOM 1416 O O . GLU A 1 186 ? 5.615 7.314 -9.587 1.00 90.12 186 GLU A O 1
ATOM 1421 N N . MET A 1 187 ? 4.180 7.329 -7.868 1.00 91.62 187 MET A N 1
ATOM 1422 C CA . MET A 1 187 ? 3.938 8.774 -7.889 1.00 91.62 187 MET A CA 1
ATOM 1423 C C . MET A 1 187 ? 5.188 9.568 -7.470 1.00 91.62 187 MET A C 1
ATOM 1425 O O . MET A 1 187 ? 5.531 10.564 -8.101 1.00 91.62 187 MET A O 1
ATOM 1429 N N . SER A 1 188 ? 5.941 9.115 -6.463 1.00 89.56 188 SER A N 1
ATOM 1430 C CA . SER A 1 188 ? 7.182 9.786 -6.050 1.00 89.56 188 SER A CA 1
ATOM 1431 C C . SER A 1 188 ? 8.248 9.807 -7.149 1.00 89.56 188 SER A C 1
ATOM 1433 O O . SER A 1 188 ? 9.059 10.731 -7.194 1.00 89.56 188 SER A O 1
ATOM 1435 N N . ARG A 1 189 ? 8.241 8.843 -8.083 1.00 82.81 189 ARG A N 1
ATOM 1436 C CA . ARG A 1 189 ? 9.154 8.844 -9.243 1.00 82.81 189 ARG A CA 1
ATOM 1437 C C . ARG A 1 189 ? 8.952 10.050 -10.164 1.00 82.81 189 ARG A C 1
ATOM 1439 O O . ARG A 1 189 ? 9.880 10.400 -10.886 1.00 82.81 189 ARG A O 1
ATOM 1446 N N . THR A 1 190 ? 7.792 10.711 -10.121 1.00 78.25 190 THR A N 1
ATOM 1447 C CA . THR A 1 190 ? 7.538 11.954 -10.869 1.00 78.25 190 THR A CA 1
ATOM 1448 C C . THR A 1 190 ? 7.847 13.223 -10.079 1.00 78.25 190 THR A C 1
ATOM 1450 O O . THR A 1 190 ? 7.469 14.309 -10.509 1.00 78.25 190 THR A O 1
ATOM 1453 N N . GLY A 1 191 ? 8.523 13.102 -8.931 1.00 84.50 191 GLY A N 1
ATOM 1454 C CA . GLY A 1 191 ? 8.811 14.222 -8.034 1.00 84.50 191 GLY A CA 1
ATOM 1455 C C . GLY A 1 191 ? 7.609 14.664 -7.198 1.00 84.50 191 GLY A C 1
ATOM 1456 O O . GLY A 1 191 ? 7.670 15.707 -6.560 1.00 84.50 191 GLY A O 1
ATOM 1457 N N . THR A 1 192 ? 6.516 13.895 -7.202 1.00 88.69 192 THR A N 1
ATOM 1458 C CA . THR A 1 192 ? 5.349 14.181 -6.367 1.00 88.69 192 THR A CA 1
ATOM 1459 C C . THR A 1 192 ? 5.655 13.840 -4.914 1.00 88.69 192 THR A C 1
ATOM 1461 O O . THR A 1 192 ? 6.020 12.705 -4.600 1.00 88.69 192 THR A O 1
ATOM 1464 N N . GLU A 1 193 ? 5.454 14.803 -4.022 1.00 92.69 193 GLU A N 1
ATOM 1465 C CA . GLU A 1 193 ? 5.459 14.567 -2.580 1.00 92.69 193 GLU A CA 1
ATOM 1466 C C . GLU A 1 193 ? 4.176 13.820 -2.200 1.00 92.69 193 GLU A C 1
ATOM 1468 O O . GLU A 1 193 ? 3.072 14.358 -2.274 1.00 92.69 193 GLU A O 1
ATOM 1473 N N . ILE A 1 194 ? 4.319 12.536 -1.879 1.00 95.00 194 ILE A N 1
ATOM 1474 C CA . ILE A 1 194 ? 3.226 11.654 -1.476 1.00 95.00 194 ILE A CA 1
ATOM 1475 C C . ILE A 1 194 ? 3.718 10.686 -0.413 1.00 95.00 194 ILE A C 1
ATOM 1477 O O . ILE A 1 194 ? 4.734 10.011 -0.594 1.00 95.00 194 ILE A O 1
ATOM 1481 N N . ASP A 1 195 ? 2.953 10.560 0.663 1.00 95.75 195 ASP A N 1
ATOM 1482 C CA . ASP A 1 195 ? 3.308 9.668 1.754 1.00 95.75 195 ASP A CA 1
ATOM 1483 C C . ASP A 1 195 ? 2.671 8.291 1.601 1.00 95.75 195 ASP A C 1
ATOM 1485 O O . ASP A 1 195 ? 1.508 8.120 1.214 1.00 95.75 195 ASP A O 1
ATOM 1489 N N . ASN A 1 196 ? 3.443 7.274 1.976 1.00 96.00 196 ASN A N 1
ATOM 1490 C CA . ASN A 1 196 ? 2.861 6.003 2.367 1.00 96.00 196 ASN A CA 1
ATOM 1491 C C . ASN A 1 196 ? 2.098 6.175 3.692 1.00 96.00 196 ASN A C 1
ATOM 1493 O O . ASN A 1 196 ? 2.479 6.969 4.548 1.00 96.00 196 ASN A O 1
ATOM 1497 N N . ILE A 1 197 ? 1.044 5.384 3.883 1.00 97.69 197 ILE A N 1
ATOM 1498 C CA . ILE A 1 197 ? 0.219 5.456 5.088 1.00 97.69 197 ILE A CA 1
ATOM 1499 C C . ILE A 1 197 ? 0.993 5.216 6.401 1.00 97.69 197 ILE A C 1
ATOM 1501 O O . ILE A 1 197 ? 0.655 5.832 7.407 1.00 97.69 197 ILE A O 1
ATOM 1505 N N . ILE A 1 198 ? 2.041 4.377 6.412 1.00 98.31 198 ILE A N 1
ATOM 1506 C CA . ILE A 1 198 ? 2.826 4.090 7.626 1.00 98.31 198 ILE A CA 1
ATOM 1507 C C . ILE A 1 198 ? 3.541 5.348 8.151 1.00 98.31 198 ILE A C 1
ATOM 1509 O O . ILE A 1 198 ? 3.267 5.722 9.291 1.00 98.31 198 ILE A O 1
ATOM 1513 N N . PRO A 1 199 ? 4.433 6.021 7.387 1.00 97.88 199 PRO A N 1
ATOM 1514 C CA . PRO A 1 199 ? 5.097 7.228 7.874 1.00 97.88 199 PRO A CA 1
ATOM 1515 C C . PRO A 1 199 ? 4.109 8.361 8.179 1.00 97.88 199 PRO A C 1
ATOM 1517 O O . PRO A 1 199 ? 4.289 9.037 9.186 1.00 97.88 199 PRO A O 1
ATOM 1520 N N . PHE A 1 200 ? 3.024 8.506 7.404 1.00 98.38 200 PHE A N 1
ATOM 1521 C CA . PHE A 1 200 ? 1.968 9.482 7.702 1.00 98.38 200 PHE A CA 1
ATOM 1522 C C . PHE A 1 200 ? 1.355 9.273 9.097 1.00 98.38 200 PHE A C 1
ATOM 1524 O O . PHE A 1 200 ? 1.215 10.217 9.869 1.00 98.38 200 PHE A O 1
ATOM 1531 N N . ILE A 1 201 ? 1.015 8.029 9.447 1.00 98.62 201 ILE A N 1
ATOM 1532 C CA . ILE A 1 201 ? 0.491 7.694 10.778 1.00 98.62 201 ILE A CA 1
ATOM 1533 C C . ILE A 1 201 ? 1.565 7.893 11.853 1.00 98.62 201 ILE A C 1
ATOM 1535 O O . ILE A 1 201 ? 1.265 8.384 12.939 1.00 98.62 201 ILE A O 1
ATOM 1539 N N . TYR A 1 202 ? 2.812 7.525 11.560 1.00 98.69 202 TYR A N 1
ATOM 1540 C CA . TYR A 1 202 ? 3.924 7.626 12.503 1.00 98.69 202 TYR A CA 1
ATOM 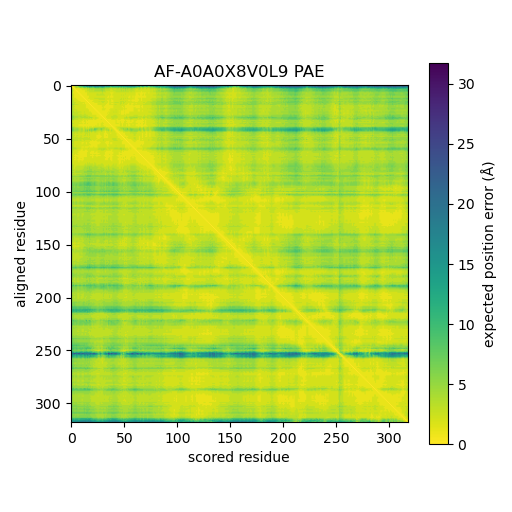1541 C C . TYR A 1 202 ? 4.205 9.072 12.932 1.00 98.69 202 TYR A C 1
ATOM 1543 O O . TYR A 1 202 ? 4.446 9.331 14.106 1.00 98.69 202 TYR A O 1
ATOM 1551 N N . GLU A 1 203 ? 4.102 10.036 12.019 1.00 98.38 203 GLU A N 1
ATOM 1552 C CA . GLU A 1 203 ? 4.227 11.466 12.345 1.00 98.38 203 GLU A CA 1
ATOM 1553 C C . GLU A 1 203 ? 3.133 11.981 13.296 1.00 98.38 203 GLU A C 1
ATOM 1555 O O . GLU A 1 203 ? 3.279 13.035 13.915 1.00 98.38 203 GLU A O 1
ATOM 1560 N N . HIS A 1 204 ? 2.033 11.241 13.427 1.00 98.50 204 HIS A N 1
ATOM 1561 C CA . HIS A 1 204 ? 0.912 11.549 14.309 1.00 98.50 204 HIS A CA 1
ATOM 1562 C C . HIS A 1 204 ? 0.755 10.524 15.439 1.00 98.50 204 HIS A C 1
ATOM 1564 O O . HIS A 1 204 ? -0.310 10.446 16.055 1.00 98.50 204 HIS A O 1
ATOM 1570 N N . ILE A 1 205 ? 1.818 9.772 15.750 1.00 98.44 205 ILE A N 1
ATOM 1571 C CA . ILE A 1 205 ? 1.819 8.690 16.745 1.00 98.44 205 ILE A CA 1
ATOM 1572 C C . ILE A 1 205 ? 1.283 9.127 18.117 1.00 98.44 205 ILE A C 1
ATOM 1574 O O . ILE A 1 205 ? 0.625 8.348 18.805 1.00 98.44 205 ILE A O 1
ATOM 1578 N N . ASP A 1 206 ? 1.486 10.390 18.497 1.00 98.00 206 ASP A N 1
ATOM 1579 C CA . ASP A 1 206 ? 1.021 10.932 19.777 1.00 98.00 206 ASP A CA 1
ATOM 1580 C C . ASP A 1 206 ? -0.493 11.094 19.878 1.00 98.00 206 ASP A C 1
ATOM 1582 O O . ASP A 1 206 ? -1.030 11.065 20.987 1.00 98.00 206 ASP A O 1
ATOM 1586 N N . LYS A 1 207 ? -1.176 11.210 18.736 1.00 98.19 207 LYS A N 1
ATOM 1587 C CA . LYS A 1 207 ? -2.635 11.337 18.640 1.00 98.19 207 LYS A CA 1
ATOM 1588 C C . LYS A 1 207 ? -3.339 9.984 18.520 1.00 98.19 207 LYS A C 1
ATOM 1590 O O . LYS A 1 207 ? -4.563 9.949 18.432 1.00 98.19 207 LYS A O 1
ATOM 1595 N N . LEU A 1 208 ? -2.592 8.877 18.476 1.00 98.31 208 LEU A N 1
ATOM 1596 C CA . LEU A 1 208 ? -3.185 7.555 18.316 1.00 98.31 208 LEU A CA 1
ATOM 1597 C C . LEU A 1 208 ? -4.028 7.165 19.537 1.00 98.31 208 LEU A C 1
ATOM 1599 O O . LEU A 1 208 ? -3.554 7.298 20.673 1.00 98.31 208 LEU A O 1
ATOM 1603 N N . PRO A 1 209 ? -5.240 6.627 19.318 1.00 97.62 209 PRO A N 1
ATOM 1604 C CA . PRO A 1 209 ? -6.019 6.017 20.381 1.00 97.62 209 PRO A CA 1
ATOM 1605 C C . PRO A 1 209 ? -5.327 4.744 20.884 1.00 97.62 209 PRO A C 1
ATOM 1607 O O . PRO A 1 209 ? -4.664 4.031 20.127 1.00 97.62 209 PRO A O 1
ATOM 1610 N N . ALA A 1 210 ? -5.500 4.453 22.171 1.00 95.25 210 ALA A N 1
ATOM 1611 C CA . ALA A 1 210 ? -5.084 3.187 22.760 1.00 95.25 210 ALA A CA 1
ATOM 1612 C C . ALA A 1 210 ? -6.219 2.163 22.657 1.00 95.25 210 ALA A C 1
ATOM 1614 O O . ALA A 1 210 ? -7.389 2.508 22.816 1.00 95.25 210 ALA A O 1
ATOM 1615 N N . LEU A 1 211 ? -5.871 0.898 22.432 1.00 95.19 211 LEU A N 1
ATOM 1616 C CA . LEU A 1 211 ? -6.820 -0.204 22.529 1.00 95.19 211 LEU A CA 1
ATOM 1617 C C . LEU A 1 211 ? -7.299 -0.359 23.980 1.00 95.19 211 LEU A C 1
ATOM 1619 O O . LEU A 1 211 ? -6.526 -0.212 24.926 1.00 95.19 211 LEU A O 1
ATOM 1623 N N . SER A 1 212 ? -8.575 -0.704 24.154 1.00 90.31 212 SER A N 1
ATOM 1624 C CA . SER A 1 212 ? -9.182 -0.930 25.476 1.00 90.31 212 SER A CA 1
ATOM 1625 C C . SER A 1 212 ? -8.605 -2.146 26.209 1.00 90.31 212 SER A C 1
ATOM 1627 O O . SER A 1 212 ? -8.619 -2.199 27.438 1.00 90.31 212 SER A O 1
ATOM 1629 N N . LYS A 1 213 ? -8.085 -3.116 25.452 1.00 90.44 213 LYS A N 1
ATOM 1630 C CA . LYS A 1 213 ? -7.375 -4.306 25.927 1.00 90.44 213 LYS A CA 1
ATOM 1631 C C . LYS A 1 213 ? -6.169 -4.571 25.018 1.00 90.44 213 LYS A C 1
ATOM 1633 O O . LYS A 1 213 ? -6.264 -4.289 23.821 1.00 90.44 213 LYS A O 1
ATOM 1638 N N . PRO A 1 214 ? -5.059 -5.121 25.544 1.00 92.44 214 PRO A N 1
ATOM 1639 C CA . PRO A 1 214 ? -3.962 -5.574 24.701 1.00 92.44 214 PRO A CA 1
ATOM 1640 C C . PRO A 1 214 ? -4.444 -6.589 23.663 1.00 92.44 214 PRO A C 1
ATOM 1642 O O . PRO A 1 214 ? -5.253 -7.460 23.985 1.00 92.44 214 PRO A O 1
ATOM 1645 N N . LEU A 1 215 ? -3.937 -6.472 22.438 1.00 95.94 215 LEU A N 1
ATOM 1646 C CA . LEU A 1 215 ? -4.305 -7.332 21.314 1.00 95.94 215 LEU A CA 1
ATOM 1647 C C . LEU A 1 215 ? -3.055 -7.973 20.719 1.00 95.94 215 LEU A C 1
ATOM 1649 O O . LEU A 1 215 ? -2.081 -7.267 20.441 1.00 95.94 215 LEU A O 1
ATOM 1653 N N . LYS A 1 216 ? -3.069 -9.290 20.506 1.00 98.00 216 LYS A N 1
ATOM 1654 C CA . LYS A 1 216 ? -1.971 -9.980 19.827 1.00 98.00 216 LYS A CA 1
ATOM 1655 C C . LYS A 1 216 ? -2.124 -9.796 18.333 1.00 98.00 216 LYS A C 1
ATOM 1657 O O . LYS A 1 216 ? -3.130 -10.190 17.750 1.00 98.00 216 LYS A O 1
ATOM 1662 N N . VAL A 1 217 ? -1.116 -9.215 17.701 1.00 98.38 217 VAL A N 1
ATOM 1663 C CA . VAL A 1 217 ? -1.153 -8.895 16.277 1.00 98.38 217 VAL A CA 1
ATOM 1664 C C . VAL A 1 217 ? -0.002 -9.545 15.530 1.00 98.38 217 VAL A C 1
ATOM 1666 O O . VAL A 1 217 ? 1.134 -9.576 16.007 1.00 98.38 217 VAL A O 1
ATOM 1669 N N . ALA A 1 218 ? -0.280 -10.021 14.321 1.00 98.25 218 ALA A N 1
ATOM 1670 C CA . ALA A 1 218 ? 0.762 -10.284 13.343 1.00 98.25 218 ALA A CA 1
ATOM 1671 C C . ALA A 1 218 ? 0.961 -9.029 12.483 1.00 98.25 218 ALA A C 1
ATOM 1673 O O . ALA A 1 218 ? 0.026 -8.548 11.847 1.00 98.25 218 ALA A O 1
ATOM 1674 N N . MET A 1 219 ? 2.164 -8.461 12.485 1.00 98.06 219 MET A N 1
ATOM 1675 C CA . MET A 1 219 ? 2.484 -7.242 11.745 1.00 98.06 219 MET A CA 1
ATOM 1676 C C . MET A 1 219 ? 2.972 -7.578 10.335 1.00 98.06 219 MET A C 1
ATOM 1678 O O . MET A 1 219 ? 4.014 -8.213 10.179 1.00 98.06 219 MET A O 1
ATOM 1682 N N . GLU A 1 220 ? 2.272 -7.070 9.320 1.00 96.69 220 GLU A N 1
ATOM 1683 C CA . GLU A 1 220 ? 2.571 -7.303 7.904 1.00 96.69 220 GLU A CA 1
ATOM 1684 C C . GLU A 1 220 ? 2.612 -5.975 7.113 1.00 96.69 220 GLU A C 1
ATOM 1686 O O . GLU A 1 220 ? 1.628 -5.557 6.490 1.00 96.69 220 GLU A O 1
ATOM 1691 N N . PRO A 1 221 ? 3.759 -5.266 7.098 1.00 94.12 221 PRO A N 1
ATOM 1692 C CA . PRO A 1 221 ? 3.874 -3.941 6.477 1.00 94.12 221 PRO A CA 1
ATOM 1693 C C . PRO A 1 221 ? 3.727 -3.963 4.945 1.00 94.12 221 PRO A C 1
ATOM 1695 O O . PRO A 1 221 ? 3.455 -2.934 4.321 1.00 94.12 221 PRO A O 1
ATOM 1698 N N . GLY A 1 222 ? 3.896 -5.133 4.322 1.00 89.81 222 GLY A N 1
ATOM 1699 C CA . GLY A 1 222 ? 3.919 -5.311 2.874 1.00 89.81 222 GLY A CA 1
ATOM 1700 C C . GLY A 1 222 ? 5.236 -4.857 2.234 1.00 89.81 222 GLY A C 1
ATOM 1701 O O . GLY A 1 222 ? 6.007 -4.094 2.808 1.00 89.81 222 GLY A O 1
ATOM 1702 N N . CYS A 1 223 ? 5.497 -5.301 1.001 1.00 86.19 223 CYS A N 1
ATOM 1703 C CA . CYS A 1 223 ? 6.824 -5.181 0.376 1.00 86.19 223 CYS A CA 1
ATOM 1704 C C . CYS A 1 223 ? 7.355 -3.740 0.302 1.00 86.19 223 CYS A C 1
ATOM 1706 O O . CYS A 1 223 ? 8.493 -3.466 0.662 1.00 86.19 223 CYS A O 1
ATOM 1708 N N . THR A 1 224 ? 6.522 -2.786 -0.120 1.00 85.56 224 THR A N 1
ATOM 1709 C CA . THR A 1 224 ? 6.922 -1.371 -0.174 1.00 85.56 224 THR A CA 1
ATOM 1710 C C . THR A 1 224 ? 6.986 -0.722 1.211 1.00 85.56 224 THR A C 1
ATOM 1712 O O . THR A 1 224 ? 7.702 0.263 1.381 1.00 85.56 224 THR A O 1
ATOM 1715 N N . GLY A 1 225 ? 6.238 -1.265 2.178 1.00 87.06 225 GLY A N 1
ATOM 1716 C CA . GLY A 1 225 ? 6.182 -0.809 3.566 1.00 87.06 225 GLY A CA 1
ATOM 1717 C C . GLY A 1 225 ? 7.300 -1.368 4.447 1.00 87.06 225 GLY A C 1
ATOM 1718 O O . GLY A 1 225 ? 7.528 -0.839 5.528 1.00 87.06 225 GLY A O 1
ATOM 1719 N N . GLU A 1 226 ? 8.044 -2.379 3.988 1.00 88.25 226 GLU A N 1
ATOM 1720 C CA . GLU A 1 226 ? 9.137 -3.019 4.735 1.00 88.25 226 GLU A CA 1
ATOM 1721 C C . GLU A 1 226 ? 10.186 -2.007 5.225 1.00 88.25 226 GLU A C 1
ATOM 1723 O O . GLU A 1 226 ? 10.668 -2.083 6.356 1.00 88.25 226 GLU A O 1
ATOM 1728 N N . ARG A 1 227 ? 10.477 -0.979 4.419 1.00 88.88 227 ARG A N 1
ATOM 1729 C CA . ARG A 1 227 ? 11.383 0.119 4.802 1.00 88.88 227 ARG A CA 1
ATOM 1730 C C . ARG A 1 227 ? 10.900 0.915 6.029 1.00 88.88 227 ARG A C 1
ATOM 1732 O O . ARG A 1 227 ? 11.712 1.547 6.695 1.00 88.88 227 ARG A O 1
ATOM 1739 N N . TYR A 1 228 ? 9.604 0.849 6.337 1.00 94.69 228 TYR A N 1
ATOM 1740 C CA . TYR A 1 228 ? 8.934 1.493 7.469 1.00 94.69 228 TYR A CA 1
ATOM 1741 C C . TYR A 1 228 ? 8.577 0.498 8.591 1.00 94.69 228 TYR A C 1
ATOM 1743 O O . TYR A 1 228 ? 7.833 0.843 9.507 1.00 94.69 228 TYR A O 1
ATOM 1751 N N . ARG A 1 229 ? 9.127 -0.729 8.574 1.00 95.19 229 ARG A N 1
ATOM 1752 C CA . ARG A 1 229 ? 8.864 -1.779 9.582 1.00 95.19 229 ARG A CA 1
ATOM 1753 C C . ARG A 1 229 ? 9.018 -1.278 11.021 1.00 95.19 229 ARG A C 1
ATOM 1755 O O . ARG A 1 229 ? 8.189 -1.587 11.870 1.00 95.19 229 ARG A O 1
ATOM 1762 N N . LYS A 1 230 ? 10.070 -0.498 11.302 1.00 97.25 230 LYS A N 1
ATOM 1763 C CA . LYS A 1 230 ? 10.315 0.060 12.645 1.00 97.25 230 LYS A CA 1
ATOM 1764 C C . LYS A 1 230 ? 9.198 1.015 13.080 1.00 97.25 230 LYS A C 1
ATOM 1766 O O . LYS A 1 230 ? 8.696 0.885 14.187 1.00 97.25 230 LYS A O 1
ATOM 1771 N N . GLN A 1 231 ? 8.761 1.893 12.178 1.00 98.44 231 GLN A N 1
ATOM 1772 C CA . GLN A 1 231 ? 7.675 2.840 12.436 1.00 98.44 231 GLN A CA 1
ATOM 1773 C C . GLN A 1 231 ? 6.347 2.117 12.675 1.00 98.44 231 GLN A C 1
ATOM 1775 O O . GLN A 1 231 ? 5.661 2.410 13.647 1.00 98.44 231 GLN A O 1
ATOM 1780 N N . MET A 1 232 ? 6.006 1.127 11.840 1.00 98.19 232 MET A N 1
ATOM 1781 C CA . MET A 1 232 ? 4.785 0.333 12.031 1.00 98.19 232 MET A CA 1
ATOM 1782 C C . MET A 1 232 ? 4.802 -0.428 13.360 1.00 98.19 232 MET A C 1
ATOM 1784 O O . MET A 1 232 ? 3.791 -0.464 14.056 1.00 98.19 232 MET A O 1
ATOM 1788 N N . LYS A 1 233 ? 5.957 -0.977 13.752 1.00 98.31 233 LYS A N 1
ATOM 1789 C CA . LYS A 1 233 ? 6.127 -1.623 15.057 1.00 98.31 233 LYS A CA 1
ATOM 1790 C C . LYS A 1 233 ? 5.852 -0.655 16.208 1.00 98.31 233 LYS A C 1
ATOM 1792 O O . LYS A 1 233 ? 5.105 -0.999 17.117 1.00 98.31 233 LYS A O 1
ATOM 1797 N N . GLU A 1 234 ? 6.419 0.547 16.157 1.00 98.56 234 GLU A N 1
ATOM 1798 C CA . GLU A 1 234 ? 6.206 1.580 17.178 1.00 98.56 234 GLU A CA 1
ATOM 1799 C C . GLU A 1 234 ? 4.745 2.047 17.241 1.00 98.56 234 GLU A C 1
ATOM 1801 O O . GLU A 1 234 ? 4.207 2.173 18.339 1.00 98.56 234 GLU A O 1
ATOM 1806 N N . ILE A 1 235 ? 4.076 2.208 16.092 1.00 98.69 235 ILE A N 1
ATOM 1807 C CA . ILE A 1 235 ? 2.633 2.499 16.013 1.00 98.69 235 ILE A CA 1
ATOM 1808 C C . ILE A 1 235 ? 1.832 1.426 16.757 1.00 98.69 235 ILE A C 1
ATOM 1810 O O . ILE A 1 235 ? 1.056 1.744 17.656 1.00 98.69 235 ILE A O 1
ATOM 1814 N N . LEU A 1 236 ? 2.046 0.150 16.422 1.00 98.56 236 LEU A N 1
ATOM 1815 C CA . LEU A 1 236 ? 1.309 -0.964 17.022 1.00 98.56 236 LEU A CA 1
ATOM 1816 C C . LEU A 1 236 ? 1.566 -1.075 18.527 1.00 98.56 236 LEU A C 1
ATOM 1818 O O . LEU A 1 236 ? 0.621 -1.212 19.304 1.00 98.56 236 LEU A O 1
ATOM 1822 N N . THR A 1 237 ? 2.825 -0.957 18.957 1.00 97.94 237 THR A N 1
ATOM 1823 C CA . THR A 1 237 ? 3.179 -0.960 20.383 1.00 97.94 237 THR A CA 1
ATOM 1824 C C . THR A 1 237 ? 2.529 0.211 21.122 1.00 97.94 237 THR A C 1
ATOM 1826 O O . THR A 1 237 ? 1.977 0.007 22.201 1.00 97.94 237 THR A O 1
ATOM 1829 N N . ARG A 1 238 ? 2.516 1.420 20.541 1.00 97.81 238 ARG A N 1
ATOM 1830 C CA . ARG A 1 238 ? 1.855 2.587 21.145 1.00 97.81 238 ARG A CA 1
ATOM 1831 C C . ARG A 1 238 ? 0.348 2.382 21.303 1.00 97.81 238 ARG A C 1
ATOM 1833 O O . ARG A 1 238 ? -0.217 2.790 22.312 1.00 97.81 238 ARG A O 1
ATOM 1840 N N . MET A 1 239 ? -0.296 1.735 20.340 1.00 98.06 239 MET A N 1
ATOM 1841 C CA . MET A 1 239 ? -1.724 1.421 20.421 1.00 98.06 239 MET A CA 1
ATOM 1842 C C . MET A 1 239 ? -2.043 0.308 21.434 1.00 98.06 239 MET A C 1
ATOM 1844 O O . MET A 1 239 ? -3.215 0.064 21.701 1.00 98.06 239 MET A O 1
ATOM 1848 N N . GLY A 1 240 ? -1.036 -0.352 22.020 1.00 96.88 240 GLY A N 1
ATOM 1849 C CA . GLY A 1 240 ? -1.213 -1.432 22.996 1.00 96.88 240 GLY A CA 1
ATOM 1850 C C . GLY A 1 240 ? -1.207 -2.839 22.393 1.00 96.88 240 GLY A C 1
ATOM 1851 O O . GLY A 1 240 ? -1.689 -3.773 23.029 1.00 96.88 240 GLY A O 1
ATOM 1852 N N . CYS A 1 241 ? -0.681 -3.016 21.178 1.00 98.00 241 CYS A N 1
ATOM 1853 C CA . CYS A 1 241 ? -0.583 -4.333 20.549 1.00 98.00 241 CYS A CA 1
ATOM 1854 C C . CYS A 1 241 ? 0.672 -5.103 20.995 1.00 98.00 241 CYS A C 1
ATOM 1856 O O . CYS A 1 241 ? 1.766 -4.540 21.085 1.00 98.00 241 CYS A O 1
ATOM 1858 N N . GLU A 1 242 ? 0.535 -6.419 21.156 1.00 97.62 242 GLU A N 1
ATOM 1859 C CA . GLU A 1 242 ? 1.634 -7.377 21.296 1.00 97.62 242 GLU A CA 1
ATOM 1860 C C . GLU A 1 242 ? 1.924 -8.016 19.930 1.00 97.62 242 GLU A C 1
ATOM 1862 O O . GLU A 1 242 ? 1.077 -8.708 19.374 1.00 97.62 242 GLU A O 1
ATOM 1867 N N . ILE A 1 243 ? 3.112 -7.795 19.360 1.00 98.00 243 ILE A N 1
ATOM 1868 C CA . ILE 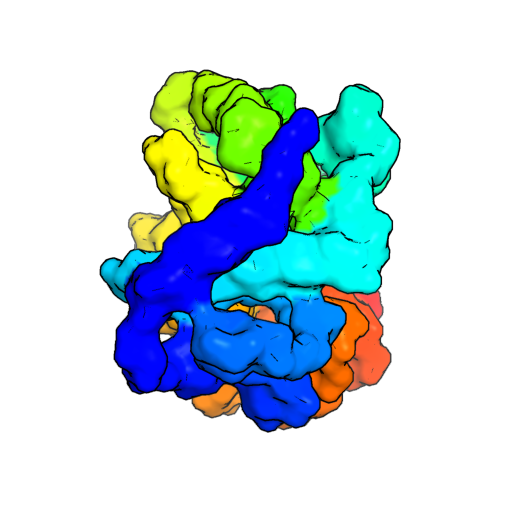A 1 243 ? 3.467 -8.366 18.049 1.00 98.00 243 ILE A CA 1
ATOM 1869 C C . ILE A 1 243 ? 4.012 -9.783 18.234 1.00 98.00 243 ILE A C 1
ATOM 1871 O O . ILE A 1 243 ? 5.045 -9.955 18.885 1.00 98.00 243 ILE A O 1
ATOM 1875 N N . VAL A 1 244 ? 3.353 -10.778 17.634 1.00 97.12 244 VAL A N 1
ATOM 1876 C CA . VAL A 1 244 ? 3.658 -12.204 17.872 1.00 97.12 244 VAL A CA 1
ATOM 1877 C C . VAL A 1 244 ? 4.442 -12.883 16.748 1.00 97.12 244 VAL A C 1
ATOM 1879 O O . VAL A 1 244 ? 5.199 -13.822 17.009 1.00 97.12 244 VAL A O 1
ATOM 1882 N N . ASN A 1 245 ? 4.313 -12.416 15.503 1.00 95.62 245 ASN A N 1
ATOM 1883 C CA . ASN A 1 245 ? 5.071 -12.967 14.382 1.00 95.62 245 ASN A CA 1
ATOM 1884 C C . ASN A 1 245 ? 6.534 -12.491 14.424 1.00 95.62 245 ASN A C 1
ATOM 1886 O O . ASN A 1 245 ? 6.840 -11.338 14.732 1.00 95.62 245 ASN A O 1
ATOM 1890 N N . LYS A 1 246 ? 7.464 -13.396 14.098 1.00 92.56 246 LYS A N 1
ATOM 1891 C CA . LYS A 1 246 ? 8.913 -13.104 14.068 1.00 92.56 246 LYS A CA 1
ATOM 1892 C C . LYS A 1 246 ? 9.389 -12.589 12.713 1.00 92.56 246 LYS A C 1
ATOM 1894 O O . LYS A 1 246 ? 10.461 -11.990 12.621 1.00 92.56 246 LYS A O 1
ATOM 1899 N N . THR A 1 247 ? 8.615 -12.870 11.678 1.00 90.75 247 THR A N 1
ATOM 1900 C CA . THR A 1 247 ? 8.924 -12.610 10.278 1.00 90.75 247 THR A CA 1
ATOM 1901 C C . THR A 1 247 ? 7.713 -11.982 9.608 1.00 90.75 247 THR A C 1
ATOM 1903 O O . THR A 1 247 ? 6.575 -12.275 9.965 1.00 90.75 247 THR A O 1
ATOM 1906 N N . ASP A 1 248 ? 7.980 -11.122 8.636 1.00 89.44 248 ASP A N 1
ATOM 1907 C CA . ASP A 1 248 ? 6.998 -10.585 7.698 1.00 89.44 248 ASP A CA 1
ATOM 1908 C C . ASP A 1 248 ? 7.443 -10.907 6.270 1.00 89.44 248 ASP A C 1
ATOM 1910 O O . ASP A 1 248 ? 8.595 -11.301 6.038 1.00 89.44 248 ASP A O 1
ATOM 1914 N N . GLY A 1 249 ? 6.532 -10.785 5.305 1.00 87.38 249 GLY A N 1
ATOM 1915 C CA . GLY A 1 249 ? 6.866 -11.167 3.940 1.00 87.38 249 GLY A CA 1
ATOM 1916 C C . GLY A 1 249 ? 5.875 -10.746 2.868 1.00 87.38 249 GLY A C 1
ATOM 1917 O O . GLY A 1 249 ? 4.970 -9.935 3.051 1.00 87.38 249 GLY A O 1
ATOM 1918 N N . CYS A 1 250 ? 6.088 -11.278 1.667 1.00 87.38 250 CYS A N 1
ATOM 1919 C CA . CYS A 1 250 ? 5.215 -11.003 0.536 1.00 87.38 250 CYS A CA 1
ATOM 1920 C C . CYS A 1 250 ? 3.959 -11.883 0.595 1.00 87.38 250 CYS A C 1
ATOM 1922 O O . CYS A 1 250 ? 4.056 -13.095 0.738 1.00 87.38 250 CYS A O 1
ATOM 1924 N N . CYS A 1 251 ? 2.783 -11.302 0.341 1.00 86.50 251 CYS A N 1
ATOM 1925 C CA . CYS A 1 251 ? 1.520 -12.042 0.178 1.00 86.50 251 CYS A CA 1
ATOM 1926 C C . CYS A 1 251 ? 1.390 -12.775 -1.184 1.00 86.50 251 CYS A C 1
ATOM 1928 O O . CYS A 1 251 ? 0.305 -13.226 -1.580 1.00 86.50 251 CYS A O 1
ATOM 1930 N N . GLY A 1 252 ? 2.480 -12.821 -1.962 1.00 82.31 252 GLY A N 1
ATOM 1931 C CA . GLY A 1 252 ? 2.612 -13.557 -3.224 1.00 82.31 252 GLY A CA 1
ATOM 1932 C C . GLY A 1 252 ? 1.850 -13.003 -4.429 1.00 82.31 252 GLY A C 1
ATOM 1933 O O . GLY A 1 252 ? 1.963 -13.582 -5.503 1.00 82.31 252 GLY A O 1
ATOM 1934 N N . ASN A 1 253 ? 1.065 -11.927 -4.266 1.00 74.56 253 ASN A N 1
ATOM 1935 C CA . ASN A 1 253 ? 0.246 -11.265 -5.297 1.00 74.56 253 ASN A CA 1
ATOM 1936 C C . ASN A 1 253 ? -0.135 -12.165 -6.499 1.00 74.56 253 ASN A C 1
ATOM 1938 O O . ASN A 1 253 ? 0.497 -12.058 -7.535 1.00 74.56 253 ASN A O 1
ATOM 1942 N N . LYS A 1 254 ? -1.145 -13.042 -6.375 1.00 61.38 254 LYS A N 1
ATOM 1943 C CA . LYS A 1 254 ? -1.652 -13.994 -7.406 1.00 61.38 254 LYS A CA 1
ATOM 1944 C C . LYS A 1 254 ? -0.639 -14.925 -8.109 1.00 61.38 254 LYS A C 1
ATOM 1946 O O . LYS A 1 254 ? -1.094 -15.856 -8.760 1.00 61.38 254 LYS A O 1
ATOM 1951 N N . THR A 1 255 ? 0.666 -14.711 -7.996 1.00 67.19 255 THR A N 1
ATOM 1952 C CA . THR A 1 255 ? 1.673 -15.373 -8.828 1.00 67.19 255 THR A CA 1
ATOM 1953 C C . THR A 1 255 ? 2.310 -16.564 -8.118 1.00 67.19 255 THR A C 1
ATOM 1955 O O . THR A 1 255 ? 2.615 -17.552 -8.770 1.00 67.19 255 THR A O 1
ATOM 1958 N N . LEU A 1 256 ? 2.487 -16.503 -6.791 1.00 72.75 256 LEU A N 1
ATOM 1959 C CA . LEU A 1 256 ? 3.094 -17.588 -6.010 1.00 72.75 256 LEU A CA 1
ATOM 1960 C C . LEU A 1 256 ? 2.255 -17.937 -4.761 1.00 72.75 256 LEU A C 1
ATOM 1962 O O . LEU A 1 256 ? 1.706 -17.024 -4.122 1.00 72.75 256 LEU A O 1
ATOM 1966 N N . PRO A 1 257 ? 2.139 -19.232 -4.394 1.00 77.81 257 PRO A N 1
ATOM 1967 C CA . PRO A 1 257 ? 1.348 -19.702 -3.254 1.00 77.81 257 PRO A CA 1
ATOM 1968 C C . PRO A 1 257 ? 2.091 -19.470 -1.928 1.00 77.81 257 PRO A C 1
ATOM 1970 O O . PRO A 1 257 ? 2.597 -20.391 -1.305 1.00 77.81 257 PRO A O 1
ATOM 1973 N N . MET A 1 258 ? 2.182 -18.208 -1.506 1.00 87.06 258 MET A N 1
ATOM 1974 C CA . MET A 1 258 ? 2.889 -17.825 -0.272 1.00 87.06 258 MET A CA 1
ATOM 1975 C C . MET A 1 258 ? 1.976 -17.755 0.959 1.00 87.06 258 MET A C 1
ATOM 1977 O O . MET A 1 258 ? 2.474 -17.632 2.073 1.00 87.06 258 MET A O 1
ATOM 1981 N N . MET A 1 259 ? 0.649 -17.779 0.778 1.00 91.44 259 MET A N 1
ATOM 1982 C CA . MET A 1 259 ? -0.290 -17.482 1.869 1.00 91.44 259 MET A CA 1
ATOM 1983 C C . MET A 1 259 ? -0.285 -18.547 2.966 1.00 91.44 259 MET A C 1
ATOM 1985 O O . MET A 1 259 ? -0.341 -18.173 4.127 1.00 91.44 259 MET A O 1
ATOM 1989 N N . ASP A 1 260 ? -0.123 -19.828 2.634 1.00 92.50 260 ASP A N 1
ATOM 1990 C CA . ASP A 1 260 ? -0.071 -20.915 3.623 1.00 92.50 260 ASP A CA 1
ATOM 1991 C C . ASP A 1 260 ? 1.096 -20.726 4.613 1.00 92.50 260 ASP A C 1
ATOM 1993 O O . ASP A 1 260 ? 0.942 -20.872 5.829 1.00 92.50 260 ASP A O 1
ATOM 1997 N N . GLU A 1 261 ? 2.271 -20.352 4.091 1.00 92.06 261 GLU A N 1
ATOM 1998 C CA . GLU A 1 261 ? 3.451 -20.002 4.892 1.00 92.06 261 GLU A CA 1
ATOM 1999 C C . GLU A 1 261 ? 3.173 -18.755 5.733 1.00 92.06 261 GLU A C 1
ATOM 2001 O O . GLU A 1 261 ? 3.436 -18.753 6.934 1.00 92.06 261 GLU A O 1
ATOM 2006 N N . ARG A 1 262 ? 2.598 -17.711 5.121 1.00 93.19 262 ARG A N 1
ATOM 2007 C CA . ARG A 1 262 ? 2.274 -16.457 5.811 1.00 93.19 262 ARG A CA 1
ATOM 2008 C C . ARG A 1 262 ? 1.306 -16.660 6.981 1.00 93.19 262 ARG A C 1
ATOM 2010 O O . ARG A 1 262 ? 1.586 -16.212 8.087 1.00 93.19 262 ARG A O 1
ATOM 2017 N N . GLU A 1 263 ? 0.202 -17.365 6.761 1.00 94.94 263 GLU A N 1
ATOM 2018 C CA . GLU A 1 263 ? -0.792 -17.694 7.792 1.00 94.94 263 GLU A CA 1
ATOM 2019 C C . GLU A 1 263 ? -0.168 -18.532 8.909 1.00 94.94 263 GLU A C 1
ATOM 2021 O O . GLU A 1 263 ? -0.412 -18.292 10.090 1.00 94.94 263 GLU A O 1
ATOM 2026 N N . THR A 1 264 ? 0.717 -19.470 8.557 1.00 95.19 264 THR A N 1
ATOM 2027 C CA . THR A 1 264 ? 1.462 -20.264 9.542 1.00 95.19 264 THR A CA 1
ATOM 2028 C C . THR A 1 264 ? 2.378 -19.401 10.409 1.00 95.19 264 THR A C 1
ATOM 2030 O O . THR A 1 264 ? 2.416 -19.601 11.621 1.00 95.19 264 THR A O 1
ATOM 2033 N N . GLU A 1 265 ? 3.085 -18.433 9.824 1.00 94.62 265 GLU A N 1
ATOM 2034 C CA . GLU A 1 265 ? 3.936 -17.489 10.563 1.00 94.62 265 GLU A CA 1
ATOM 2035 C C . GLU A 1 265 ? 3.138 -16.520 11.448 1.00 94.62 265 GLU A C 1
ATOM 2037 O O . GLU A 1 265 ? 3.654 -16.056 12.466 1.00 94.62 265 GLU A O 1
ATOM 2042 N N . CYS A 1 266 ? 1.885 -16.238 11.083 1.00 96.56 266 CYS A N 1
ATOM 2043 C CA . CYS A 1 266 ? 0.981 -15.373 11.838 1.00 96.56 266 CYS A CA 1
ATOM 2044 C C . CYS A 1 266 ? 0.228 -16.104 12.966 1.00 96.56 266 CYS A C 1
ATOM 2046 O O . CYS A 1 266 ? -0.447 -15.450 13.764 1.00 96.56 266 CYS A O 1
ATOM 2048 N N . LYS A 1 267 ? 0.334 -17.440 13.066 1.00 95.19 267 LYS A N 1
ATOM 2049 C CA . LYS A 1 267 ? -0.367 -18.237 14.089 1.00 95.19 267 LYS A CA 1
ATOM 2050 C C . LYS A 1 267 ? -0.123 -17.709 15.502 1.00 95.19 267 LYS A C 1
ATOM 2052 O O . LYS A 1 267 ? 1.011 -17.479 15.915 1.00 95.19 267 LYS A O 1
ATOM 2057 N N . GLY A 1 268 ? -1.211 -17.602 16.264 1.00 94.25 268 GLY A N 1
ATOM 2058 C CA . GLY A 1 268 ? -1.212 -17.079 17.632 1.00 94.25 268 GLY A CA 1
ATOM 2059 C C . GLY A 1 268 ? -1.518 -15.583 17.735 1.00 94.25 268 GLY A C 1
ATOM 2060 O O . GLY A 1 268 ? -1.595 -15.076 18.853 1.00 94.25 268 GLY A O 1
ATOM 2061 N N . ALA A 1 269 ? -1.700 -14.892 16.606 1.00 97.50 269 ALA A N 1
ATOM 2062 C CA . ALA A 1 269 ? -2.284 -13.559 16.576 1.00 97.50 269 ALA A CA 1
ATOM 2063 C C . ALA A 1 269 ? -3.814 -13.631 16.663 1.00 97.50 269 ALA A C 1
ATOM 2065 O O . ALA A 1 269 ? -4.425 -14.534 16.091 1.00 97.50 269 ALA A O 1
ATOM 2066 N N . ASP A 1 270 ? -4.417 -12.650 17.330 1.00 97.06 270 ASP A N 1
ATOM 2067 C CA . ASP A 1 270 ? -5.863 -12.426 17.303 1.00 97.06 270 ASP A CA 1
ATOM 2068 C C . ASP A 1 270 ? -6.274 -11.828 15.947 1.00 97.06 270 ASP A C 1
ATOM 2070 O O . ASP A 1 270 ? -7.308 -12.187 15.386 1.00 97.06 270 ASP A O 1
ATOM 2074 N N . ILE A 1 271 ? -5.425 -10.946 15.398 1.00 97.75 271 ILE A N 1
ATOM 2075 C CA . ILE A 1 271 ? -5.575 -10.361 14.061 1.00 97.75 271 ILE A CA 1
ATOM 2076 C C . ILE A 1 271 ? -4.235 -10.174 13.342 1.00 97.75 271 ILE A C 1
ATOM 2078 O O . ILE A 1 271 ? -3.185 -9.976 13.955 1.00 97.75 271 ILE A O 1
ATOM 2082 N N . ILE A 1 272 ? -4.275 -10.132 12.016 1.00 98.44 272 ILE A N 1
ATOM 2083 C CA . ILE A 1 272 ? -3.181 -9.653 11.169 1.00 98.44 272 ILE A CA 1
ATOM 2084 C C . ILE A 1 272 ? -3.396 -8.160 10.906 1.00 98.44 272 ILE A C 1
ATOM 2086 O O . ILE A 1 272 ? -4.494 -7.741 10.553 1.00 98.44 272 ILE A O 1
ATOM 2090 N N . VAL A 1 273 ? -2.357 -7.337 11.037 1.00 98.44 273 VAL A N 1
ATOM 2091 C CA . VAL A 1 273 ? -2.418 -5.907 10.709 1.00 98.44 273 VAL A CA 1
ATOM 2092 C C . VAL A 1 273 ? -1.550 -5.617 9.498 1.00 98.44 273 VAL A C 1
ATOM 2094 O O . VAL A 1 273 ? -0.332 -5.806 9.529 1.00 98.44 273 VAL A O 1
ATOM 2097 N N . VAL A 1 274 ? -2.178 -5.104 8.440 1.00 97.88 274 VAL A N 1
ATOM 2098 C CA . VAL A 1 274 ? -1.521 -4.789 7.166 1.00 97.88 274 VAL A CA 1
ATOM 2099 C C . VAL A 1 274 ? -1.546 -3.298 6.849 1.00 97.88 274 VAL A C 1
ATOM 2101 O O . VAL A 1 274 ? -2.457 -2.576 7.235 1.00 97.88 274 VAL A O 1
ATOM 2104 N N . ALA A 1 275 ? -0.583 -2.829 6.058 1.00 96.25 275 ALA A N 1
ATOM 2105 C CA . ALA A 1 275 ? -0.539 -1.447 5.555 1.00 96.25 275 ALA A CA 1
ATOM 2106 C C . ALA A 1 275 ? -0.617 -1.365 4.017 1.00 96.25 275 ALA A C 1
ATOM 2108 O O . ALA A 1 275 ? -0.090 -0.448 3.383 1.00 96.25 275 ALA A O 1
ATOM 2109 N N . CYS A 1 276 ? -1.214 -2.384 3.396 1.00 94.50 276 CYS A N 1
ATOM 2110 C CA . CYS A 1 276 ? -1.371 -2.477 1.952 1.00 94.50 276 CYS A CA 1
ATOM 2111 C C . CYS A 1 276 ? -2.727 -3.114 1.603 1.00 94.50 276 CYS A C 1
ATOM 2113 O O . CYS A 1 276 ? -2.949 -4.279 1.942 1.00 94.50 276 CYS A O 1
ATOM 2115 N N . PRO A 1 277 ? -3.596 -2.430 0.834 1.00 95.62 277 PRO A N 1
ATOM 2116 C CA . PRO A 1 277 ? -4.887 -2.959 0.396 1.00 95.62 277 PRO A CA 1
ATOM 2117 C C . PRO A 1 277 ? -4.793 -4.291 -0.361 1.00 95.62 277 PRO A C 1
ATOM 2119 O O . PRO A 1 277 ? -5.706 -5.111 -0.311 1.00 95.62 277 PRO A O 1
ATOM 2122 N N . ASN A 1 278 ? -3.690 -4.551 -1.074 1.00 93.00 278 ASN A N 1
ATOM 2123 C CA . ASN A 1 278 ? -3.521 -5.849 -1.727 1.00 93.00 278 ASN A CA 1
ATOM 2124 C C . ASN A 1 278 ? -3.235 -6.969 -0.718 1.00 93.00 278 ASN A C 1
ATOM 2126 O O . ASN A 1 278 ? -3.699 -8.081 -0.940 1.00 93.00 278 ASN A O 1
ATOM 2130 N N . CYS A 1 279 ? -2.513 -6.685 0.373 1.00 94.44 279 CYS A N 1
ATOM 2131 C CA . CYS A 1 279 ? -2.301 -7.649 1.456 1.00 94.44 279 CYS A CA 1
ATOM 2132 C C . CYS A 1 279 ? -3.611 -7.900 2.209 1.00 94.44 279 CYS A C 1
ATOM 2134 O O . CYS A 1 279 ? -3.965 -9.060 2.377 1.00 94.44 279 CYS A O 1
ATOM 2136 N N . GLN A 1 280 ? -4.378 -6.842 2.514 1.00 96.44 280 GLN A N 1
ATOM 2137 C CA . GLN A 1 280 ? -5.722 -6.935 3.108 1.00 96.44 280 GLN A CA 1
ATOM 2138 C C . GLN A 1 280 ? -6.592 -7.933 2.342 1.00 96.44 280 GLN A C 1
ATOM 2140 O O . GLN A 1 280 ? -7.023 -8.942 2.879 1.00 96.44 280 GLN A O 1
ATOM 2145 N N . LYS A 1 281 ? -6.754 -7.710 1.032 1.00 94.88 281 LYS A N 1
ATOM 2146 C CA . LYS A 1 281 ? -7.543 -8.582 0.150 1.00 94.88 281 LYS A CA 1
ATOM 2147 C C . LYS A 1 281 ? -7.036 -10.031 0.117 1.00 94.88 281 LYS A C 1
ATOM 2149 O O . LYS A 1 281 ? -7.804 -10.928 -0.212 1.00 94.88 281 LYS A O 1
ATOM 2154 N N . ARG A 1 282 ? -5.733 -10.260 0.311 1.00 93.81 282 ARG A N 1
ATOM 2155 C CA . ARG A 1 282 ? -5.124 -11.594 0.206 1.00 93.81 282 ARG A CA 1
ATOM 2156 C C . ARG A 1 282 ? -5.325 -12.401 1.481 1.00 93.81 282 ARG A C 1
ATOM 2158 O O . ARG A 1 282 ? -5.773 -13.532 1.357 1.00 93.81 282 ARG A O 1
ATOM 2165 N N . TYR A 1 283 ? -5.042 -11.810 2.639 1.00 95.81 283 TYR A N 1
ATOM 2166 C CA . TYR A 1 283 ? -5.303 -12.428 3.940 1.00 95.81 283 TYR A CA 1
ATOM 2167 C C . TYR A 1 283 ? -6.806 -12.642 4.153 1.00 95.81 283 TYR A C 1
ATOM 2169 O O . TYR A 1 283 ? -7.227 -13.758 4.410 1.00 95.81 283 TYR A O 1
ATOM 2177 N N . ASP A 1 284 ? -7.646 -11.642 3.861 1.00 96.50 284 ASP A N 1
ATOM 2178 C CA . ASP A 1 284 ? -9.104 -11.766 4.029 1.00 96.50 284 ASP A CA 1
ATOM 2179 C C . ASP A 1 284 ? -9.738 -12.792 3.065 1.00 96.50 284 ASP A C 1
ATOM 2181 O O . ASP A 1 284 ? -10.863 -13.237 3.244 1.00 96.50 284 ASP A O 1
ATOM 2185 N N . ALA A 1 285 ? -9.036 -13.196 2.003 1.00 94.69 285 ALA A N 1
ATOM 2186 C CA . ALA A 1 285 ? -9.514 -14.232 1.088 1.00 94.69 285 ALA A CA 1
ATOM 2187 C C . ALA A 1 285 ? -9.050 -15.650 1.458 1.00 94.69 285 ALA A C 1
ATOM 2189 O O . ALA A 1 285 ? -9.411 -16.580 0.735 1.00 94.69 285 ALA A O 1
ATOM 2190 N N . TYR A 1 286 ? -8.234 -15.817 2.500 1.00 94.19 286 TYR A N 1
ATOM 2191 C CA . TYR A 1 286 ? -7.684 -17.111 2.883 1.00 94.19 286 TYR A CA 1
ATOM 2192 C C . TYR A 1 286 ? -8.680 -17.898 3.745 1.00 94.19 286 TYR A C 1
ATOM 2194 O O . TYR A 1 286 ? -9.079 -17.469 4.824 1.00 94.19 286 TYR A O 1
ATOM 2202 N N . GLU A 1 287 ? -9.119 -19.059 3.263 1.00 92.38 287 GLU A N 1
ATOM 2203 C CA . GLU A 1 287 ? -10.117 -19.867 3.965 1.00 92.38 287 GLU A CA 1
ATOM 2204 C C . GLU A 1 287 ? -9.568 -20.398 5.297 1.00 92.38 287 GLU A C 1
ATOM 2206 O O . GLU A 1 287 ? -8.511 -21.024 5.343 1.00 92.38 287 GLU A O 1
ATOM 2211 N N . GLY A 1 288 ? -10.282 -20.126 6.395 1.00 92.50 288 GLY A N 1
ATOM 2212 C CA . GLY A 1 288 ? -9.831 -20.478 7.746 1.00 92.50 288 GLY A CA 1
ATOM 2213 C C . GLY A 1 288 ? -8.624 -19.670 8.242 1.00 92.50 288 GLY A C 1
ATOM 2214 O O . GLY A 1 288 ? -7.986 -20.084 9.209 1.00 92.50 288 GLY A O 1
ATOM 2215 N N . GLY A 1 289 ? -8.297 -18.559 7.574 1.00 95.62 289 GLY A N 1
ATOM 2216 C CA . GLY A 1 289 ? -7.205 -17.664 7.953 1.00 95.62 289 GLY A CA 1
ATOM 2217 C C . GLY A 1 289 ? -7.500 -16.832 9.190 1.00 95.62 289 GLY A C 1
ATOM 2218 O O . GLY A 1 289 ? -8.624 -16.798 9.700 1.00 95.62 289 GLY A O 1
ATOM 2219 N N . ILE A 1 290 ? -6.471 -16.143 9.666 1.00 97.25 290 ILE A N 1
ATOM 2220 C CA . ILE A 1 290 ? -6.591 -15.203 10.781 1.00 97.25 290 ILE A CA 1
ATOM 2221 C C . ILE A 1 290 ? -7.248 -13.907 10.263 1.00 97.25 290 ILE A C 1
ATOM 2223 O O . ILE A 1 290 ? -6.882 -13.429 9.184 1.00 97.25 290 ILE A O 1
ATOM 2227 N N . PRO A 1 291 ? -8.201 -13.301 10.999 1.00 97.56 291 PRO A N 1
ATOM 2228 C CA . PRO A 1 291 ? -8.830 -12.049 10.583 1.00 97.56 291 PRO A CA 1
ATOM 2229 C C . PRO A 1 291 ? -7.790 -10.948 10.356 1.00 97.56 291 PRO A C 1
ATOM 2231 O O . PRO A 1 291 ? -6.828 -10.829 11.113 1.00 97.56 291 PRO A O 1
ATOM 2234 N N . VAL A 1 292 ? -7.979 -10.116 9.333 1.00 98.00 292 VAL A N 1
ATOM 2235 C CA . VAL A 1 292 ? -7.000 -9.090 8.946 1.00 98.00 292 VAL A CA 1
ATOM 2236 C C . VAL A 1 292 ? -7.611 -7.696 8.965 1.00 98.00 292 VAL A C 1
ATOM 2238 O O . VAL A 1 292 ? -8.678 -7.479 8.409 1.00 98.00 292 VAL A O 1
ATOM 2241 N N . LEU A 1 293 ? -6.912 -6.720 9.541 1.00 98.44 293 LEU A N 1
ATOM 2242 C CA . LEU A 1 293 ? -7.289 -5.309 9.491 1.00 98.44 293 LEU A CA 1
ATOM 2243 C C . LEU A 1 293 ? -6.237 -4.485 8.765 1.00 98.44 293 LEU A C 1
ATOM 2245 O O . LEU A 1 293 ? -5.030 -4.633 8.986 1.00 98.44 293 LEU A O 1
ATOM 2249 N N . HIS A 1 294 ? -6.694 -3.527 7.962 1.00 98.25 294 HIS A N 1
ATOM 2250 C CA . HIS A 1 294 ? -5.804 -2.481 7.497 1.00 98.25 294 HIS A CA 1
ATOM 2251 C C . HIS A 1 294 ? -5.452 -1.560 8.672 1.00 98.25 294 HIS A C 1
ATOM 2253 O O . HIS A 1 294 ? -6.280 -1.298 9.543 1.00 98.25 294 HIS A O 1
ATOM 2259 N N . LEU A 1 295 ? -4.243 -1.001 8.688 1.00 98.25 295 LEU A N 1
ATOM 2260 C CA . LEU A 1 295 ? -3.747 -0.171 9.790 1.00 98.25 295 LEU A CA 1
ATOM 2261 C C . LEU A 1 295 ? -4.693 0.999 10.142 1.00 98.25 295 LEU A C 1
ATOM 2263 O O . LEU A 1 295 ? -4.877 1.319 11.309 1.00 98.25 295 LEU A O 1
ATOM 2267 N N . THR A 1 296 ? -5.354 1.595 9.147 1.00 98.38 296 THR A N 1
ATOM 2268 C CA . THR A 1 296 ? -6.370 2.651 9.349 1.00 98.38 296 THR A CA 1
ATOM 2269 C C . THR A 1 296 ? -7.668 2.144 9.987 1.00 98.38 296 THR A C 1
ATOM 2271 O O . THR A 1 296 ? -8.347 2.890 10.690 1.00 98.38 296 THR A O 1
ATOM 2274 N N . GLU A 1 297 ? -8.037 0.885 9.744 1.00 98.31 297 GLU A N 1
ATOM 2275 C CA . GLU A 1 297 ? -9.183 0.250 10.402 1.00 98.31 297 GLU A CA 1
ATOM 2276 C C . GLU A 1 297 ? -8.869 -0.033 11.864 1.00 98.31 297 GLU A C 1
ATOM 2278 O O . GLU A 1 297 ? -9.698 0.265 12.711 1.00 98.31 297 GLU A O 1
ATOM 2283 N N . LEU A 1 298 ? -7.656 -0.505 12.179 1.00 98.31 298 LEU A N 1
ATOM 2284 C CA . LEU A 1 298 ? -7.228 -0.698 13.567 1.00 98.31 298 LEU A CA 1
ATOM 2285 C C . LEU A 1 298 ? -7.283 0.613 14.370 1.00 98.31 298 LEU A C 1
ATOM 2287 O O . LEU A 1 298 ? -7.672 0.611 15.534 1.00 98.31 298 LEU A O 1
ATOM 2291 N N . ILE A 1 299 ? -6.923 1.741 13.751 1.00 98.38 299 ILE A N 1
ATOM 2292 C CA . ILE A 1 299 ? -7.016 3.065 14.386 1.00 98.38 299 ILE A CA 1
ATOM 2293 C C . ILE A 1 299 ? -8.475 3.447 14.648 1.00 98.38 299 ILE A C 1
ATOM 2295 O O . ILE A 1 299 ? -8.794 3.942 15.726 1.00 98.38 299 ILE A O 1
ATOM 2299 N N . SER A 1 300 ? -9.359 3.184 13.685 1.00 97.06 300 SER A N 1
ATOM 2300 C CA . SER A 1 300 ? -10.797 3.436 13.829 1.00 97.06 300 SER A CA 1
ATOM 2301 C C . SER A 1 300 ? -11.399 2.543 14.924 1.00 97.06 300 SER A C 1
ATOM 2303 O O . SER A 1 300 ? -12.081 3.040 15.816 1.00 97.06 300 SER A O 1
ATOM 2305 N N . TYR A 1 301 ? -11.029 1.261 14.939 1.00 97.19 301 TYR A N 1
ATOM 2306 C CA . TYR A 1 301 ? -11.387 0.285 15.967 1.00 97.19 301 TYR A CA 1
ATOM 2307 C C . TYR A 1 301 ? -10.964 0.746 17.368 1.00 97.19 301 TYR A C 1
ATOM 2309 O O . TYR A 1 301 ? -11.775 0.771 18.290 1.00 97.19 301 TYR A O 1
ATOM 2317 N N . ALA A 1 302 ? -9.709 1.174 17.529 1.00 97.44 302 ALA A N 1
ATOM 2318 C CA . ALA A 1 302 ? -9.194 1.678 18.801 1.00 97.44 302 ALA A CA 1
ATOM 2319 C C . ALA A 1 302 ? -9.904 2.968 19.262 1.00 97.44 302 ALA A C 1
ATOM 2321 O O . ALA A 1 302 ? -9.982 3.229 20.458 1.00 97.44 302 ALA A O 1
ATOM 2322 N N . ALA A 1 303 ? -10.469 3.748 18.335 1.00 96.88 303 ALA A N 1
ATOM 2323 C CA . ALA A 1 303 ? -11.324 4.896 18.639 1.00 96.88 303 ALA A CA 1
ATOM 2324 C C . ALA A 1 303 ? -12.798 4.523 18.921 1.00 96.88 303 ALA A C 1
ATOM 2326 O O . ALA A 1 303 ? -13.625 5.416 19.103 1.00 96.88 303 ALA A O 1
ATOM 2327 N N . GLY A 1 304 ? -13.138 3.230 18.964 1.00 96.25 304 GLY A N 1
ATOM 2328 C CA . GLY A 1 304 ? -14.497 2.734 19.205 1.00 96.25 304 GLY A CA 1
ATOM 2329 C C . GLY A 1 304 ? -15.393 2.700 17.963 1.00 96.25 304 GLY A C 1
ATOM 2330 O O . GLY A 1 304 ? -16.612 2.605 18.097 1.00 96.25 304 GLY A O 1
ATOM 2331 N N . ASP A 1 305 ? -14.818 2.796 16.761 1.00 96.38 305 ASP A N 1
ATOM 2332 C CA . ASP A 1 305 ? -15.541 2.729 15.491 1.00 96.38 305 ASP A CA 1
ATOM 2333 C C . ASP A 1 305 ? -15.298 1.387 14.790 1.00 96.38 305 ASP A C 1
ATOM 2335 O O . ASP A 1 305 ? -14.227 1.116 14.244 1.00 96.38 305 ASP A O 1
ATOM 2339 N N . PHE A 1 306 ? -16.333 0.550 14.790 1.00 95.69 306 PHE A N 1
ATOM 2340 C CA . PHE A 1 306 ? -16.314 -0.810 14.246 1.00 95.69 306 PHE A CA 1
ATOM 2341 C C . PHE A 1 306 ? -16.926 -0.899 12.840 1.00 95.69 306 PHE A C 1
ATOM 2343 O O . PHE A 1 306 ? -17.117 -1.998 12.316 1.00 95.69 306 PHE A O 1
ATOM 2350 N N . SER A 1 307 ? -17.267 0.238 12.222 1.00 95.94 307 SER A N 1
ATOM 2351 C CA . SER A 1 307 ? -18.149 0.276 11.048 1.00 95.94 307 SER A CA 1
ATOM 2352 C C . SER A 1 307 ? -17.603 -0.504 9.848 1.00 95.94 307 SER A C 1
ATOM 2354 O O . SER A 1 307 ? -18.377 -1.066 9.076 1.00 95.94 307 SER A O 1
ATOM 2356 N N . THR A 1 308 ? -16.278 -0.582 9.682 1.00 96.69 308 THR A N 1
ATOM 2357 C CA . THR A 1 308 ? -15.673 -1.295 8.546 1.00 96.69 308 THR A CA 1
ATOM 2358 C C . THR A 1 308 ? -15.566 -2.806 8.743 1.00 96.69 308 THR A C 1
ATOM 2360 O O . THR A 1 308 ? -15.436 -3.529 7.755 1.00 96.69 308 THR A O 1
ATOM 2363 N N . LEU A 1 309 ? -15.682 -3.312 9.977 1.00 95.12 309 LEU A N 1
ATOM 2364 C CA . LEU A 1 309 ? -15.499 -4.737 10.283 1.00 95.12 309 LEU A CA 1
ATOM 2365 C C . LEU A 1 309 ? -16.545 -5.633 9.605 1.00 95.12 309 LEU A C 1
ATOM 2367 O O . LEU A 1 309 ? -16.270 -6.789 9.292 1.00 95.12 309 LEU A O 1
ATOM 2371 N N . GLY A 1 310 ? -17.731 -5.089 9.316 1.00 94.69 310 GLY A N 1
ATOM 2372 C CA . GLY A 1 310 ? -18.817 -5.814 8.654 1.00 94.69 310 GLY A CA 1
ATOM 2373 C C . GLY A 1 310 ? -18.549 -6.206 7.194 1.00 94.69 310 GLY A C 1
ATOM 2374 O O . GLY A 1 310 ? -19.320 -6.989 6.643 1.00 94.69 310 GLY A O 1
ATOM 2375 N N . PHE A 1 311 ? -17.487 -5.688 6.562 1.00 95.75 311 PHE A N 1
ATOM 2376 C CA . PHE A 1 311 ? -17.165 -5.956 5.150 1.00 95.75 311 PHE A CA 1
ATOM 2377 C C . PHE A 1 311 ? -16.079 -7.012 4.937 1.00 95.75 311 PHE A C 1
ATOM 2379 O O . PHE A 1 311 ? -15.772 -7.337 3.788 1.00 95.75 311 PHE A O 1
ATOM 2386 N N . HIS A 1 312 ? -15.499 -7.534 6.017 1.00 96.38 312 HIS A N 1
ATOM 2387 C CA . HIS A 1 312 ? -14.475 -8.574 5.957 1.00 96.38 312 HIS A CA 1
ATOM 2388 C C . HIS A 1 312 ? -15.122 -9.937 5.737 1.00 96.38 312 HIS A C 1
ATOM 2390 O O . HIS A 1 312 ? -16.219 -10.216 6.231 1.00 96.38 312 HIS A O 1
ATOM 2396 N N . LYS A 1 313 ? -14.439 -10.803 4.992 1.00 95.44 313 LYS A N 1
ATOM 2397 C CA . LYS A 1 313 ? -14.868 -12.193 4.810 1.00 95.44 313 LYS A CA 1
ATOM 2398 C C . LYS A 1 313 ? -14.555 -13.023 6.046 1.00 95.44 313 LYS A C 1
ATOM 2400 O O . LYS A 1 313 ? -15.364 -13.870 6.424 1.00 95.44 313 LYS A O 1
ATOM 2405 N N . ILE A 1 314 ? -13.407 -12.771 6.670 1.00 95.94 314 ILE A N 1
ATOM 2406 C CA . ILE A 1 314 ? -13.000 -13.403 7.920 1.00 95.94 314 ILE A CA 1
ATOM 2407 C C . ILE A 1 314 ? -13.317 -12.429 9.052 1.00 95.94 314 ILE A C 1
ATOM 2409 O O . ILE A 1 314 ? -12.726 -11.357 9.160 1.00 95.94 314 ILE A O 1
ATOM 2413 N N . ARG A 1 315 ? -14.287 -12.784 9.897 1.00 92.31 315 ARG A N 1
ATOM 2414 C CA . ARG A 1 315 ? -14.718 -11.912 10.995 1.00 92.31 315 ARG A CA 1
ATOM 2415 C C . ARG A 1 315 ? -13.698 -11.922 12.125 1.00 92.31 315 ARG A C 1
ATOM 2417 O O . ARG A 1 315 ? -13.319 -12.990 12.595 1.00 92.31 315 ARG A O 1
ATOM 2424 N N . ALA A 1 316 ? -13.323 -10.735 12.587 1.00 86.62 316 ALA A N 1
ATOM 2425 C CA . ALA A 1 316 ? -12.548 -10.571 13.806 1.00 86.62 316 ALA A CA 1
ATOM 2426 C C . ALA A 1 316 ? -13.481 -10.621 15.027 1.00 86.62 316 ALA A C 1
ATOM 2428 O O . ALA A 1 316 ? -14.458 -9.875 15.080 1.00 86.62 316 ALA A O 1
ATOM 2429 N N . ASP A 1 317 ? -13.184 -11.499 15.984 1.00 81.25 317 ASP A N 1
ATOM 2430 C CA . ASP A 1 317 ? -13.879 -11.595 17.276 1.00 81.25 317 ASP A CA 1
ATOM 2431 C C . ASP A 1 317 ? -13.057 -10.858 18.347 1.00 81.25 317 ASP A C 1
ATOM 2433 O O . ASP A 1 317 ? -12.419 -11.469 19.208 1.00 81.25 317 ASP A O 1
ATOM 2437 N N . ILE A 1 318 ? -12.962 -9.530 18.199 1.00 79.62 318 ILE A N 1
ATOM 2438 C CA . ILE A 1 318 ? -12.118 -8.650 19.024 1.00 79.62 318 ILE A CA 1
ATOM 2439 C C . ILE A 1 318 ? -12.919 -7.549 19.702 1.00 79.62 318 ILE A C 1
ATOM 2441 O O . ILE A 1 318 ? -13.852 -7.005 19.074 1.00 79.62 318 ILE A O 1
#

Solvent-accessible surface area (backbone atoms only — not comparable to full-atom values): 17067 Å² total; per-residue (Å²): 126,54,66,58,67,61,53,39,49,59,42,28,72,45,59,80,84,80,50,60,29,44,79,54,31,69,34,35,77,72,78,42,29,46,58,44,44,40,44,72,79,59,52,73,56,47,76,38,55,61,83,60,44,50,33,26,78,66,41,91,66,43,49,51,37,56,39,45,33,42,51,28,13,64,80,64,71,38,60,64,55,69,52,31,80,76,69,31,28,83,42,68,79,52,79,58,86,48,81,46,73,68,72,42,58,59,31,27,37,46,61,50,47,54,24,38,38,73,41,35,45,54,54,28,24,45,41,48,42,34,48,63,67,75,37,40,28,30,72,44,51,87,56,49,55,66,63,70,57,34,30,39,41,56,44,40,66,81,59,44,45,62,60,52,51,51,36,52,57,50,41,72,86,31,48,34,35,15,52,30,34,68,45,18,56,48,41,38,74,75,74,38,77,47,34,34,50,60,63,59,49,48,80,44,50,90,56,56,50,51,41,97,59,76,42,39,25,16,64,35,44,35,67,62,30,51,89,43,44,70,51,50,50,50,48,40,46,68,26,40,38,44,75,67,36,93,66,68,63,65,68,27,65,98,60,48,95,33,50,69,61,51,50,60,49,33,63,86,28,66,29,33,39,21,50,26,56,69,48,38,60,50,46,38,64,41,87,92,48,61,17,55,38,42,53,39,43,51,51,29,41,33,68,74,45,63,81,63,60,81,75,50,77,39,72,68,95,124

Nearest PDB structures (foldseek):
  3o1h-assembly1_B  TM=3.418E-01  e=3.491E-02  Vibrio parahaemolyticus
  3jvd-assembly1_B  TM=3.522E-01  e=6.793E-01  Corynebacterium glutamicum
  7jfn-assembly1_A  TM=3.164E-01  e=4.180E-01  Brucella ovis ATCC 25840
  5x2q-assembly1_A  TM=3.044E-01  e=9.391E-01  Oryzias latipes
  6he0-assembly1_A-2  TM=4.376E-01  e=7.705E+00  Aquincola tertiaricarbonis

Secondary structure (DSSP, 8-state):
---HHHHHHHHHHT-----HHHHT-HHHHTT---HHHHHHT--S-GGG-----HHHHT-SSS-HHHHHHHHHHHHTT----HHHHHHS-SSPPPPPSS------SSEEEE-HHHHHHH-THHHHHHHHHHHHTT--EEEPTT------SGGGGGGHHHHHHHHHHHHHHHTTTSEEEES-HHHHHHHHTTT--EEEHHHHHHTTGGGPPPPSS-EEEEEE--TTTGGGHHHHHHHHHHTTEEE--S------TTTS--HHHHHHHHTT-SEEEES-HHHHHHHTTSTTPPPEEEHHHHHHHHTT--TTGGG-SS----